Protein AF-A0AAW9CG68-F1 (afdb_monomer)

Radius of gyration: 21.4 Å; Cα contacts (8 Å, |Δi|>4): 200; chains: 1; bounding box: 37×44×64 Å

Sequence (182 aa):
MFCTDLTRLEGARAHAREWFGPDARDYAIHSRYGRPDGAIRAFEADSAPGRKILYCVDMLNEGVHLDGVDAIVMLRATTSPHVYLQQLGRVLDATGNRTPLVFDISDNYSGLGWLLAHGTPADAAGGADMDAGNPLAGMRIVDETADIRILASRLEDMLGMSMDGKIEYVIRRLGERRGDKL

Mean predicted aligned error: 11.95 Å

pLDDT: mean 76.28, std 13.93, range [37.16, 94.5]

Organism: Bifidobacterium longum (NCBI:txid216816)

Nearest PDB structures (foldseek):
  5jxt-assembly1_I  TM=4.721E-0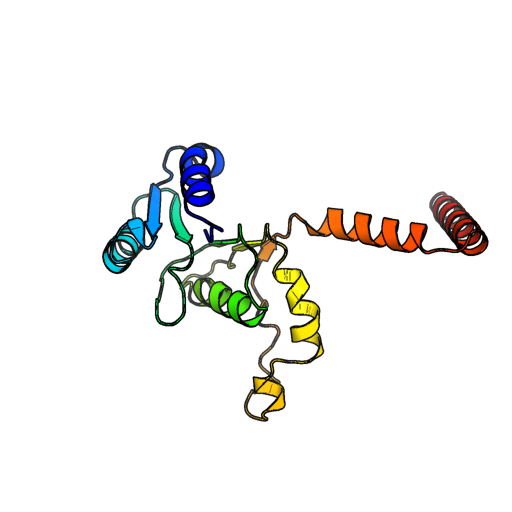1  e=2.001E-03  Thermothelomyces thermophilus ATCC 42464
  6iro-assembly1_L  TM=6.982E-01  e=2.542E-02  Saccharomyces cerevisiae S288C
  5jxt-assembly1_H  TM=4.858E-01  e=1.241E-02  Thermothelomyces thermophilus ATCC 42464
  5jxt-assembly1_N  TM=4.373E-01  e=7.369E-03  Thermothelomyces thermophilus ATCC 42464
  5jxt-assembly1_C  TM=4.412E-01  e=7.865E-03  Thermothelomyces thermophilus ATCC 42464

Foldseek 3Di:
DEAADPVRQVVCVVCQCVVFNVPEAEFEDDVVVPDCVVSLVVQQPDPDPGHYDYYYYPRPDPPDAHEQDQEEEDPEADPALVRVLVVVVNNVNHPDPHQYEYEYAHPNVVRCPCCVVPPDVVVVVPPDDPPPPDSCVRHDYDYPCVVVVVVVVVVVVCVPDDPVRVVVVVVVVVVVVVVVPD

InterPro domains:
  IPR001650 Helicase, C-terminal domain-like [PF00271] (41-91)
  IPR027417 P-loop containing nucleoside triphosphate hydrolase [G3DSA:3.40.50.300] (2-112)
  IPR027417 P-loop containing nucleoside triphosphate hydrolase [SSF52540] (16-112)

Secondary structure (DSSP, 8-state):
-B-SSHHHHHHHHHTHHHHH-TT-EEEEE-GGG--HHHHHHHHHH---SS-EEEEESS-S-TT-------EEEE-S--SSHHHHHHHHHHHHT--SS---EEEETT-TGGGHHHHHHH--HHHHTT-S-TT---TTTT-EEE-TTHHHHHHHHHHHHHHHS-HHHHHHHHHHHHHHHHHTT-

Solvent-accessible surface area (backbone atoms only — not comparable to full-atom values): 10791 Å² total; per-residue (Å²): 62,41,29,73,39,70,69,54,40,53,53,53,57,75,42,35,38,79,78,62,34,87,61,40,41,87,35,67,33,34,84,91,72,51,74,49,67,62,45,51,52,53,55,61,71,58,76,69,84,66,48,76,44,57,37,31,33,94,66,79,52,92,91,64,85,64,72,79,33,65,64,46,38,31,66,39,68,60,97,41,55,64,57,47,52,59,60,51,49,44,34,69,66,27,86,58,103,63,68,29,36,36,39,33,72,39,59,51,72,68,59,35,57,62,40,75,73,69,47,50,78,58,50,77,69,75,75,58,68,90,77,70,59,68,92,60,71,72,51,48,78,44,58,81,52,54,67,59,48,57,51,48,53,52,50,52,52,59,67,73,42,51,73,66,53,50,51,52,52,52,53,52,55,57,49,58,67,61,64,81,75,121

Structure (mmCIF, N/CA/C/O backbone):
data_AF-A0AAW9CG68-F1
#
_entry.id   AF-A0AAW9CG68-F1
#
loop_
_atom_site.group_PDB
_atom_site.id
_atom_site.type_symbol
_atom_site.label_atom_id
_atom_site.label_alt_id
_atom_site.label_comp_id
_atom_site.label_asym_id
_atom_site.label_entity_id
_atom_site.label_seq_id
_atom_site.pdbx_PDB_ins_code
_atom_site.Cartn_x
_atom_site.Cartn_y
_atom_site.Cartn_z
_atom_site.occupancy
_atom_site.B_iso_or_equiv
_atom_site.auth_seq_id
_atom_site.auth_comp_id
_atom_site.auth_asym_id
_atom_site.auth_atom_id
_atom_site.pdbx_PDB_model_num
ATOM 1 N N . MET A 1 1 ? 0.094 -1.131 4.349 1.00 90.12 1 MET A N 1
ATOM 2 C CA . MET A 1 1 ? 1.045 -0.293 3.594 1.00 90.12 1 MET A CA 1
ATOM 3 C C . MET A 1 1 ? 2.458 -0.766 3.870 1.00 90.12 1 MET A C 1
ATOM 5 O O . MET A 1 1 ? 2.887 -0.728 5.019 1.00 90.12 1 MET A O 1
ATOM 9 N N . PHE A 1 2 ? 3.160 -1.213 2.831 1.00 89.75 2 PHE A N 1
ATOM 10 C CA . PHE A 1 2 ? 4.565 -1.616 2.902 1.00 89.75 2 PHE A CA 1
ATOM 11 C C . PHE A 1 2 ? 5.459 -0.404 2.635 1.00 89.75 2 PHE A C 1
ATOM 13 O O . PHE A 1 2 ? 5.522 0.079 1.506 1.00 89.75 2 PHE A O 1
ATOM 20 N N . CYS A 1 3 ? 6.128 0.096 3.671 1.00 89.31 3 CYS A N 1
ATOM 21 C CA . CYS A 1 3 ? 7.008 1.263 3.628 1.00 89.31 3 CYS A CA 1
ATOM 22 C C . CYS A 1 3 ? 8.482 0.833 3.527 1.00 89.31 3 CYS A C 1
ATOM 24 O O . CYS A 1 3 ? 8.862 -0.222 4.037 1.00 89.31 3 CYS A O 1
ATOM 26 N N . THR A 1 4 ? 9.328 1.651 2.889 1.00 87.19 4 THR A N 1
ATOM 27 C CA . THR A 1 4 ? 10.777 1.380 2.768 1.00 87.19 4 THR A CA 1
ATOM 28 C C . THR A 1 4 ? 11.494 1.444 4.109 1.00 87.19 4 THR A C 1
ATOM 30 O O . THR A 1 4 ? 12.365 0.628 4.380 1.00 87.19 4 THR A O 1
ATOM 33 N N . ASP A 1 5 ? 11.133 2.423 4.931 1.00 88.62 5 ASP A N 1
ATOM 34 C CA . ASP A 1 5 ? 11.813 2.771 6.169 1.00 88.62 5 ASP A CA 1
ATOM 35 C C . ASP A 1 5 ? 10.863 3.524 7.112 1.00 88.62 5 ASP A C 1
ATOM 37 O O . ASP A 1 5 ? 9.730 3.875 6.761 1.00 88.62 5 ASP A O 1
ATOM 41 N N . LEU A 1 6 ? 11.341 3.770 8.332 1.00 90.25 6 LEU A N 1
ATOM 42 C CA . LEU A 1 6 ? 10.587 4.462 9.370 1.00 90.25 6 LEU A CA 1
ATOM 43 C C . LEU A 1 6 ? 10.191 5.890 8.973 1.00 90.25 6 LEU A C 1
ATOM 45 O O . LEU A 1 6 ? 9.097 6.333 9.308 1.00 90.25 6 LEU A O 1
ATOM 49 N N . THR A 1 7 ? 11.053 6.614 8.259 1.00 90.44 7 THR A N 1
ATOM 50 C CA . THR A 1 7 ? 10.769 7.988 7.831 1.00 90.44 7 THR A CA 1
ATOM 51 C C . THR A 1 7 ? 9.599 8.012 6.853 1.00 90.44 7 THR A C 1
ATOM 53 O O . THR A 1 7 ? 8.689 8.826 7.005 1.00 90.44 7 THR A O 1
ATOM 56 N N . ARG A 1 8 ? 9.568 7.092 5.883 1.00 88.75 8 ARG A N 1
ATOM 57 C CA . ARG A 1 8 ? 8.439 6.951 4.952 1.00 88.75 8 ARG A CA 1
ATOM 58 C C . ARG A 1 8 ? 7.167 6.488 5.643 1.00 88.75 8 ARG A C 1
ATOM 60 O O . ARG A 1 8 ? 6.094 6.963 5.282 1.00 88.75 8 ARG A O 1
ATOM 67 N N . LEU A 1 9 ? 7.279 5.601 6.630 1.00 92.19 9 LEU A N 1
ATOM 68 C CA . LEU A 1 9 ? 6.141 5.182 7.442 1.00 92.19 9 LEU A CA 1
ATOM 69 C C . LEU A 1 9 ? 5.509 6.379 8.159 1.00 92.19 9 LEU A C 1
ATOM 71 O O . LEU A 1 9 ? 4.312 6.605 8.014 1.00 92.19 9 LEU A O 1
ATOM 75 N N . GLU A 1 10 ? 6.301 7.169 8.885 1.00 92.12 10 GLU A N 1
ATOM 76 C CA . GLU A 1 10 ? 5.778 8.324 9.627 1.00 92.12 10 GLU A CA 1
ATOM 77 C C . GLU A 1 10 ? 5.241 9.411 8.690 1.00 92.12 10 GLU A C 1
ATOM 79 O O . GLU A 1 10 ? 4.198 10.001 8.964 1.00 92.12 10 GLU A O 1
ATOM 84 N N . GLY A 1 11 ? 5.885 9.620 7.537 1.00 89.31 11 GLY A N 1
ATOM 85 C CA . GLY A 1 11 ? 5.359 10.501 6.494 1.00 89.31 11 GLY A CA 1
ATOM 86 C C . GLY A 1 11 ? 3.982 10.053 5.998 1.00 89.31 11 GLY A C 1
ATOM 87 O O . GLY A 1 11 ? 3.041 10.841 5.971 1.00 89.31 11 GLY A O 1
ATOM 88 N N . ALA A 1 12 ? 3.818 8.770 5.673 1.00 87.88 12 ALA A N 1
ATOM 89 C CA . ALA A 1 12 ? 2.536 8.234 5.219 1.00 87.88 12 ALA A CA 1
ATOM 90 C C . ALA A 1 12 ? 1.448 8.267 6.315 1.00 87.88 12 ALA A C 1
ATOM 92 O O . ALA A 1 12 ? 0.263 8.375 6.000 1.00 87.88 12 ALA A O 1
ATOM 93 N N . ARG A 1 13 ? 1.822 8.198 7.600 1.00 93.12 13 ARG A N 1
ATOM 94 C CA . ARG A 1 13 ? 0.892 8.390 8.731 1.00 93.12 13 ARG A CA 1
ATOM 95 C C . ARG A 1 13 ? 0.448 9.840 8.873 1.00 93.12 13 ARG A C 1
ATOM 97 O O . ARG A 1 13 ? -0.727 10.098 9.116 1.00 93.12 13 ARG A O 1
ATOM 104 N N . ALA A 1 14 ? 1.360 10.790 8.680 1.00 90.81 14 ALA A N 1
ATOM 105 C CA . ALA A 1 14 ? 1.034 12.213 8.746 1.00 90.81 14 ALA A CA 1
ATOM 106 C C . ALA A 1 14 ? -0.040 12.614 7.715 1.00 90.81 14 ALA A C 1
ATOM 108 O O . ALA A 1 14 ? -0.894 13.444 8.020 1.00 90.81 14 ALA A O 1
ATOM 109 N N . HIS A 1 15 ? -0.049 11.971 6.543 1.00 88.38 15 HIS A N 1
ATOM 110 C CA . HIS A 1 15 ? -1.026 12.217 5.476 1.00 88.38 15 HIS A CA 1
ATOM 111 C C . HIS A 1 15 ? -2.238 11.271 5.482 1.00 88.38 15 HIS A C 1
ATOM 113 O O . HIS A 1 15 ? -3.126 11.404 4.642 1.00 88.38 15 HIS A O 1
ATOM 119 N N . ALA A 1 16 ? -2.336 10.335 6.432 1.00 89.00 16 ALA A N 1
ATOM 120 C CA . ALA A 1 16 ? -3.382 9.309 6.433 1.00 89.00 16 ALA A CA 1
ATOM 121 C C . ALA A 1 16 ? -4.796 9.898 6.351 1.00 89.00 16 ALA A C 1
ATOM 123 O O . ALA A 1 16 ? -5.628 9.454 5.564 1.00 89.00 16 ALA A O 1
ATOM 124 N N . ARG A 1 17 ? -5.058 10.949 7.134 1.00 89.62 17 ARG A N 1
ATOM 125 C CA . ARG A 1 17 ? -6.374 11.600 7.182 1.00 89.62 17 ARG A CA 1
ATOM 126 C C . ARG A 1 17 ? -6.700 12.399 5.928 1.00 89.62 17 ARG A C 1
ATOM 128 O O . ARG A 1 17 ? -7.865 12.522 5.567 1.00 89.62 17 ARG A O 1
ATOM 135 N N . GLU A 1 18 ? -5.676 12.936 5.278 1.00 88.12 18 GLU A N 1
ATOM 136 C CA . GLU A 1 18 ? -5.810 13.640 4.005 1.00 88.12 18 GLU A CA 1
ATOM 137 C C . GLU A 1 18 ? -6.180 12.656 2.890 1.00 88.12 18 GLU A C 1
ATOM 139 O O . GLU A 1 18 ? -7.101 12.911 2.120 1.00 88.12 18 GLU A O 1
ATOM 144 N N . TRP A 1 19 ? -5.508 11.504 2.839 1.00 84.50 19 TRP A N 1
ATOM 145 C CA . TRP A 1 19 ? -5.700 10.511 1.780 1.00 84.50 19 TRP A CA 1
ATOM 146 C C . TRP A 1 19 ? -6.931 9.627 1.985 1.00 84.50 19 TRP A C 1
ATOM 148 O O . TRP A 1 19 ? -7.602 9.263 1.021 1.00 84.50 19 TRP A O 1
ATOM 158 N N . PHE A 1 20 ? -7.232 9.266 3.234 1.00 85.25 20 PHE A N 1
ATOM 159 C CA . PHE A 1 20 ? -8.234 8.249 3.566 1.00 85.25 20 PHE A CA 1
ATOM 160 C C . PHE A 1 20 ? -9.436 8.796 4.345 1.00 85.25 20 PHE A C 1
ATOM 162 O O . PHE A 1 20 ? -10.397 8.061 4.565 1.00 85.25 20 PHE A O 1
ATOM 169 N N . GLY A 1 21 ? -9.425 10.079 4.705 1.00 88.88 21 GLY A N 1
ATOM 170 C CA . GLY A 1 21 ? -10.505 10.745 5.428 1.00 88.88 21 GLY A CA 1
ATOM 171 C C . GLY A 1 21 ? -10.210 10.957 6.918 1.00 88.88 21 GLY A C 1
ATOM 172 O O . GLY A 1 21 ? -9.337 10.309 7.498 1.00 88.88 21 GLY A O 1
ATOM 173 N N . PRO A 1 22 ? -10.935 11.879 7.574 1.00 91.00 22 PRO A N 1
ATOM 174 C CA . PRO A 1 22 ? -10.645 12.308 8.946 1.00 91.00 22 PRO A CA 1
ATOM 175 C C . PRO A 1 22 ? -10.802 11.198 9.999 1.00 91.00 22 PRO A C 1
ATOM 177 O O . PRO A 1 22 ? -10.233 11.297 11.085 1.00 91.00 22 PRO A O 1
ATOM 180 N N . ASP A 1 23 ? -11.555 10.150 9.676 1.00 92.50 23 ASP A N 1
ATOM 181 C CA . ASP A 1 23 ? -11.829 8.963 10.486 1.00 92.50 23 ASP A CA 1
ATOM 182 C C . ASP A 1 23 ? -10.796 7.835 10.298 1.00 92.50 23 ASP A C 1
ATOM 184 O O . ASP A 1 23 ? -10.963 6.749 10.864 1.00 92.50 23 ASP A O 1
ATOM 188 N N . ALA A 1 24 ? -9.733 8.082 9.522 1.00 92.62 24 ALA A N 1
ATOM 189 C CA . ALA A 1 24 ? -8.638 7.142 9.324 1.00 92.62 24 ALA A CA 1
ATOM 190 C C . ALA A 1 24 ? -7.916 6.818 10.643 1.00 92.62 24 ALA A C 1
ATOM 192 O O . ALA A 1 24 ? -7.630 7.702 11.460 1.00 92.62 24 ALA A O 1
ATOM 193 N N . ARG A 1 25 ? -7.6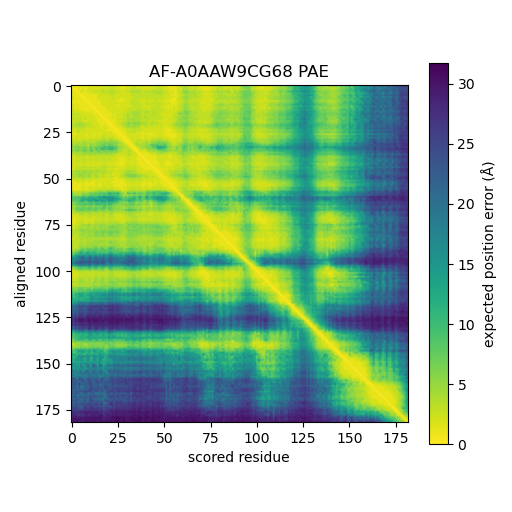12 5.533 10.842 1.00 94.50 25 ARG A N 1
ATOM 194 C CA . ARG A 1 25 ? -6.972 5.001 12.052 1.00 94.50 25 ARG A CA 1
ATOM 195 C C . ARG A 1 25 ? -5.680 4.283 11.706 1.00 94.50 25 ARG A C 1
ATOM 197 O O . ARG A 1 25 ? -5.661 3.384 10.867 1.00 94.50 25 ARG A O 1
ATOM 204 N N . ASP A 1 26 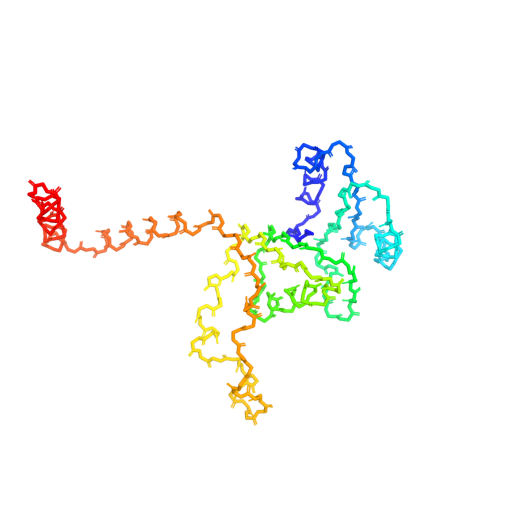? -4.617 4.675 12.396 1.00 93.62 26 ASP A N 1
ATOM 205 C CA . ASP A 1 26 ? -3.252 4.275 12.077 1.00 93.62 26 ASP A CA 1
ATOM 206 C C . ASP A 1 26 ? -2.733 3.206 13.042 1.00 93.62 26 ASP A C 1
ATOM 208 O O . ASP A 1 26 ? -2.663 3.424 14.252 1.00 93.62 26 ASP A O 1
ATOM 212 N N . TYR A 1 27 ? -2.262 2.096 12.487 1.00 94.44 27 TYR A N 1
ATOM 213 C CA . TYR A 1 27 ? -1.577 1.015 13.191 1.00 94.44 27 TYR A CA 1
ATOM 214 C C . TYR A 1 27 ? -0.198 0.842 12.581 1.00 94.44 27 TYR A C 1
ATOM 216 O O . TYR A 1 27 ? -0.071 0.852 11.365 1.00 94.44 27 TYR A O 1
ATOM 224 N N . ALA A 1 28 ? 0.852 0.664 13.374 1.00 93.44 28 ALA A N 1
ATOM 225 C CA . ALA A 1 28 ? 2.196 0.557 12.821 1.00 93.44 28 ALA A CA 1
ATOM 226 C C . ALA A 1 28 ? 2.994 -0.568 13.469 1.00 93.44 28 ALA A C 1
ATOM 228 O O . ALA A 1 28 ? 2.987 -0.729 14.688 1.00 93.44 28 ALA A O 1
ATOM 229 N N . ILE A 1 29 ? 3.726 -1.306 12.639 1.00 91.31 29 ILE A N 1
ATOM 230 C CA . ILE A 1 29 ? 4.678 -2.328 13.059 1.00 91.31 29 ILE A CA 1
ATOM 231 C C . ILE A 1 29 ? 6.056 -2.019 12.483 1.00 91.31 29 ILE A C 1
ATOM 233 O O . ILE A 1 29 ? 6.260 -1.861 11.280 1.00 91.31 29 ILE A O 1
ATOM 237 N N . HIS A 1 30 ? 7.018 -1.911 13.385 1.00 90.19 30 HIS A N 1
ATOM 238 C CA . HIS A 1 30 ? 8.413 -1.629 13.095 1.00 90.19 30 HIS A CA 1
ATOM 239 C C . HIS A 1 30 ? 9.236 -2.212 14.242 1.00 90.19 30 HIS A C 1
ATOM 241 O O . HIS A 1 30 ? 8.774 -2.211 15.383 1.00 90.19 30 HIS A O 1
ATOM 247 N N . SER A 1 31 ? 10.472 -2.640 13.986 1.00 85.19 31 SER A N 1
ATOM 248 C CA . SER A 1 31 ? 11.370 -3.190 15.019 1.00 85.19 31 SER A CA 1
ATOM 249 C C . SER A 1 31 ? 11.550 -2.265 16.236 1.00 85.19 31 SER A C 1
ATOM 251 O O . SER A 1 31 ? 11.716 -2.719 17.364 1.00 85.19 31 SER A O 1
ATOM 253 N N . ARG A 1 32 ? 11.456 -0.950 16.013 1.00 85.69 32 ARG A N 1
ATOM 254 C CA . ARG A 1 32 ? 11.518 0.101 17.050 1.00 85.69 32 ARG A CA 1
ATOM 255 C C . ARG A 1 32 ? 10.232 0.291 17.863 1.00 85.69 32 ARG A C 1
ATOM 257 O O . ARG A 1 32 ? 10.285 0.960 18.887 1.00 85.69 32 ARG A O 1
ATOM 264 N N . TYR A 1 33 ? 9.103 -0.266 17.433 1.00 81.81 33 TYR A N 1
ATOM 265 C CA . TYR A 1 33 ? 7.825 -0.176 18.152 1.00 81.81 33 TYR A CA 1
ATOM 266 C C . TYR A 1 33 ? 7.555 -1.392 19.050 1.00 81.81 33 TYR A C 1
ATOM 268 O O . TYR A 1 33 ? 6.493 -1.487 19.658 1.00 81.81 33 TYR A O 1
ATOM 276 N N . GLY A 1 34 ? 8.516 -2.314 19.168 1.00 80.81 34 GLY A N 1
ATOM 277 C CA . GLY A 1 34 ? 8.368 -3.536 19.952 1.00 80.81 34 GLY A CA 1
ATOM 278 C C . GLY A 1 34 ? 7.778 -4.692 19.142 1.00 80.81 34 GLY A C 1
ATOM 279 O O . GLY A 1 34 ? 7.920 -4.753 17.921 1.00 80.81 34 GLY A O 1
ATOM 280 N N . ARG A 1 35 ? 7.167 -5.659 19.838 1.00 81.06 35 ARG A N 1
ATOM 281 C CA . ARG A 1 35 ? 6.627 -6.869 19.201 1.00 81.06 35 ARG A CA 1
ATOM 282 C C . ARG A 1 35 ? 5.396 -6.542 18.341 1.00 81.06 35 ARG A C 1
ATOM 284 O O . ARG A 1 35 ? 4.506 -5.843 18.826 1.00 81.06 35 ARG A O 1
ATOM 291 N N . PRO A 1 36 ? 5.302 -7.085 17.114 1.00 83.81 36 PRO A N 1
ATOM 292 C CA . PRO A 1 36 ? 4.225 -6.754 16.181 1.00 83.81 36 PRO A CA 1
ATOM 293 C C . PRO A 1 36 ? 2.852 -7.286 16.625 1.00 83.81 36 PRO A C 1
ATOM 295 O O . PRO A 1 36 ? 1.839 -6.669 16.306 1.00 83.81 36 PRO A O 1
ATOM 298 N N . ASP A 1 37 ? 2.814 -8.371 17.406 1.00 86.44 37 ASP A N 1
ATOM 299 C CA . ASP A 1 37 ? 1.588 -9.099 17.771 1.00 86.44 37 ASP A CA 1
ATOM 300 C C . ASP A 1 37 ? 0.503 -8.208 18.388 1.00 86.44 37 ASP A C 1
ATOM 302 O O . ASP A 1 37 ? -0.680 -8.371 18.099 1.00 86.44 37 ASP A O 1
ATOM 306 N N . GLY A 1 38 ? 0.891 -7.250 19.237 1.00 88.19 38 GLY A N 1
ATOM 307 C CA . GLY A 1 38 ? -0.062 -6.350 19.888 1.00 88.19 38 GLY A CA 1
ATOM 308 C C . GLY A 1 38 ? -0.734 -5.395 18.902 1.00 88.19 38 GLY A C 1
ATOM 309 O O . GLY A 1 38 ? -1.948 -5.211 18.949 1.00 88.19 38 GLY A O 1
ATOM 310 N N . ALA A 1 39 ? 0.044 -4.820 17.982 1.00 89.56 39 ALA A N 1
ATOM 311 C CA . ALA A 1 39 ? -0.466 -3.901 16.969 1.00 89.56 39 ALA A CA 1
ATOM 312 C C . ALA A 1 39 ? -1.307 -4.626 15.909 1.00 89.56 39 ALA A C 1
ATOM 314 O O . ALA A 1 39 ? -2.329 -4.091 15.489 1.00 89.56 39 ALA A O 1
ATOM 315 N N . ILE A 1 40 ? -0.914 -5.846 15.527 1.00 89.38 40 ILE A N 1
ATOM 316 C CA . ILE A 1 40 ? -1.684 -6.698 14.611 1.00 89.38 40 ILE A CA 1
ATOM 317 C C . ILE A 1 40 ? -3.036 -7.050 15.233 1.00 89.38 40 ILE A C 1
ATOM 319 O O . ILE A 1 40 ? -4.065 -6.756 14.635 1.00 89.38 40 ILE A O 1
ATOM 323 N N . ARG A 1 41 ? -3.060 -7.547 16.477 1.00 89.75 41 ARG A N 1
ATOM 324 C CA . ARG A 1 41 ? -4.321 -7.854 17.176 1.00 89.75 41 ARG A CA 1
ATOM 325 C C . ARG A 1 41 ? -5.220 -6.631 17.319 1.00 89.75 41 ARG A C 1
ATOM 327 O O . ARG A 1 41 ? -6.432 -6.743 17.174 1.00 89.75 41 ARG A O 1
ATOM 334 N N . ALA A 1 42 ? -4.640 -5.467 17.612 1.00 91.50 42 ALA A N 1
ATOM 335 C CA . ALA A 1 42 ? -5.398 -4.225 17.712 1.00 91.50 42 ALA A CA 1
ATOM 336 C C . ALA A 1 42 ? -5.984 -3.796 16.356 1.00 91.50 42 ALA A C 1
ATOM 338 O O . ALA A 1 42 ? -7.105 -3.298 16.316 1.00 91.50 42 ALA A O 1
ATOM 339 N N . PHE A 1 43 ? -5.248 -4.005 15.261 1.00 91.88 43 PHE A N 1
ATOM 340 C CA . PHE A 1 43 ? -5.726 -3.762 13.902 1.00 91.88 43 PHE A CA 1
ATOM 341 C C . PHE A 1 43 ? -6.849 -4.733 13.518 1.00 91.88 43 PHE A C 1
ATOM 343 O O . PHE A 1 43 ? -7.878 -4.309 12.999 1.00 91.88 43 PHE A O 1
ATOM 350 N N . GLU A 1 44 ? -6.692 -6.026 13.792 1.00 89.00 44 GLU A N 1
ATOM 351 C CA . GLU A 1 44 ? -7.687 -7.057 13.476 1.00 89.00 44 GLU A CA 1
ATOM 352 C C . GLU A 1 44 ? -8.985 -6.853 14.266 1.00 89.00 44 GLU A C 1
ATOM 354 O O . GLU A 1 44 ? -10.069 -6.876 13.683 1.00 89.00 44 GLU A O 1
ATOM 359 N N . ALA A 1 45 ? -8.881 -6.558 15.566 1.00 90.88 45 ALA A N 1
ATOM 360 C CA . ALA A 1 45 ? -10.029 -6.334 16.446 1.00 90.88 45 ALA A CA 1
ATOM 361 C C . ALA A 1 45 ? -10.765 -5.004 16.193 1.00 90.88 45 ALA A C 1
ATOM 363 O O . ALA A 1 45 ? -11.899 -4.831 16.649 1.00 90.88 45 ALA A O 1
ATOM 364 N N . ASP A 1 46 ? -10.145 -4.056 15.485 1.00 91.75 46 ASP A N 1
ATOM 365 C CA . ASP A 1 46 ? -10.775 -2.783 15.153 1.00 91.75 46 ASP A CA 1
ATOM 366 C C . ASP A 1 46 ? -11.870 -2.963 14.095 1.00 91.75 46 ASP A C 1
ATOM 368 O O . ASP A 1 46 ? -11.614 -3.218 12.914 1.00 91.75 46 ASP A O 1
ATOM 372 N N . SER A 1 47 ? -13.108 -2.803 14.553 1.00 90.44 47 SER A N 1
ATOM 373 C CA . SER A 1 47 ? -14.340 -2.865 13.766 1.00 90.44 47 SER A CA 1
ATOM 374 C C . SER A 1 47 ? -15.062 -1.515 13.703 1.00 90.44 47 SER A C 1
ATOM 376 O O . SER A 1 47 ? -16.209 -1.445 13.256 1.00 90.44 47 SER A O 1
ATOM 378 N N . ALA A 1 48 ? -14.416 -0.430 14.148 1.00 91.12 48 ALA A N 1
ATOM 379 C CA . ALA A 1 48 ? -15.001 0.901 14.098 1.00 91.12 48 ALA A CA 1
ATOM 380 C C . ALA A 1 48 ? -15.279 1.331 12.641 1.00 91.12 48 ALA A C 1
ATOM 382 O O . ALA A 1 48 ? -14.542 0.954 11.723 1.00 91.12 48 ALA A O 1
ATOM 383 N N . PRO A 1 49 ? -16.318 2.151 12.395 1.00 87.56 49 PRO A N 1
ATOM 384 C CA . PRO A 1 49 ? -16.569 2.695 11.065 1.00 87.56 49 PRO A CA 1
ATOM 385 C C . PRO A 1 49 ? -15.384 3.552 10.600 1.00 87.56 49 PRO A C 1
ATOM 387 O O . PRO A 1 49 ? -14.737 4.215 11.407 1.00 87.56 49 PRO A O 1
ATOM 390 N N . GLY A 1 50 ? -15.090 3.531 9.301 1.00 87.50 50 GLY A N 1
ATOM 391 C CA . GLY A 1 50 ? -13.960 4.246 8.700 1.00 87.50 50 GLY A CA 1
ATOM 392 C C . GLY A 1 50 ? -12.806 3.332 8.298 1.00 87.50 50 GLY A C 1
ATOM 393 O O . GLY A 1 50 ? -12.906 2.109 8.394 1.00 87.50 50 GLY A O 1
ATOM 394 N N . ARG A 1 51 ? -11.710 3.921 7.812 1.00 89.12 51 ARG A N 1
ATOM 395 C CA . ARG A 1 51 ? -10.565 3.170 7.269 1.00 89.12 51 ARG A CA 1
ATOM 396 C C . ARG A 1 51 ? -9.504 2.938 8.337 1.00 89.12 51 ARG A C 1
ATOM 398 O O . ARG A 1 51 ? -8.960 3.890 8.888 1.00 89.12 51 ARG A O 1
ATOM 405 N N . LYS A 1 52 ? -9.169 1.675 8.583 1.00 92.44 52 LYS A N 1
ATOM 406 C CA . LYS A 1 52 ? -7.994 1.290 9.369 1.00 92.44 52 LYS A CA 1
ATOM 407 C C . LYS A 1 52 ? -6.827 0.979 8.445 1.00 92.44 52 LYS A C 1
ATOM 409 O O . LYS A 1 52 ? -7.002 0.373 7.391 1.00 92.44 52 LYS A O 1
ATOM 414 N N . ILE A 1 53 ? -5.635 1.404 8.837 1.00 93.25 53 ILE A N 1
ATOM 415 C CA . ILE A 1 53 ? -4.438 1.322 8.009 1.00 93.25 53 ILE A CA 1
ATOM 416 C C . ILE A 1 53 ? -3.315 0.729 8.850 1.00 93.25 53 ILE A C 1
ATOM 418 O O . ILE A 1 53 ? -2.909 1.316 9.850 1.00 93.25 53 ILE A O 1
ATOM 422 N N . LEU A 1 54 ? -2.792 -0.422 8.427 1.00 93.50 54 LEU A N 1
ATOM 423 C CA . LEU A 1 54 ? -1.590 -1.012 9.010 1.00 93.50 54 LEU A CA 1
ATOM 424 C C . LEU A 1 54 ? -0.364 -0.631 8.178 1.00 93.50 54 LEU A C 1
ATOM 426 O O . LEU A 1 54 ? -0.277 -0.964 6.995 1.00 93.50 54 LEU A O 1
ATOM 430 N N . TYR A 1 55 ? 0.595 0.042 8.797 1.00 92.69 55 TYR A N 1
ATOM 431 C CA . TYR A 1 55 ? 1.882 0.409 8.224 1.00 92.69 55 TYR A CA 1
ATOM 432 C C . TYR A 1 55 ? 2.955 -0.570 8.688 1.00 92.69 55 TYR A C 1
ATOM 434 O O . TYR A 1 55 ? 3.024 -0.901 9.872 1.00 92.69 55 TYR A O 1
ATOM 442 N N . CYS A 1 56 ? 3.829 -1.000 7.784 1.00 91.38 56 CYS A N 1
ATOM 443 C CA . CYS A 1 56 ? 4.915 -1.904 8.131 1.00 91.38 56 CYS A CA 1
ATOM 444 C C . CYS A 1 56 ? 6.212 -1.573 7.397 1.00 91.38 56 CYS A C 1
ATOM 446 O O . CYS A 1 56 ? 6.196 -1.161 6.237 1.00 91.38 56 CYS A O 1
ATOM 448 N N . VAL A 1 57 ? 7.335 -1.846 8.056 1.00 88.56 57 VAL A N 1
ATOM 449 C CA . VAL A 1 57 ? 8.673 -1.881 7.450 1.00 88.56 57 VAL A CA 1
ATOM 450 C C . VAL A 1 57 ? 9.295 -3.212 7.836 1.00 88.56 57 VAL A C 1
ATOM 452 O O . VAL A 1 57 ? 9.528 -3.428 9.018 1.00 88.56 57 VAL A O 1
ATOM 455 N N . ASP A 1 58 ? 9.515 -4.111 6.879 1.00 78.81 58 ASP A N 1
ATOM 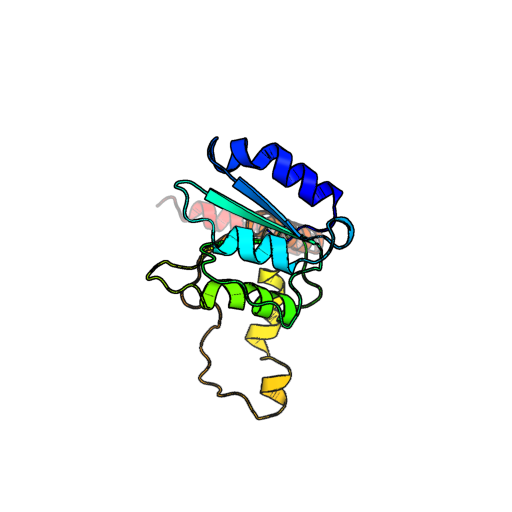456 C CA . ASP A 1 58 ? 10.216 -5.398 7.063 1.00 78.81 58 ASP A CA 1
ATOM 457 C C . ASP A 1 58 ? 9.687 -6.323 8.190 1.00 78.81 58 ASP A C 1
ATOM 459 O O . ASP A 1 58 ? 10.367 -7.267 8.584 1.00 78.81 58 ASP A O 1
ATOM 463 N N . MET A 1 59 ? 8.475 -6.083 8.714 1.00 78.94 59 MET A N 1
ATOM 464 C CA . MET A 1 59 ? 7.894 -6.827 9.850 1.00 78.94 59 MET A CA 1
ATOM 465 C C . MET A 1 59 ? 6.762 -7.798 9.460 1.00 78.94 59 MET A C 1
ATOM 467 O O . MET A 1 59 ? 6.288 -8.536 10.317 1.00 78.94 59 MET A O 1
ATOM 471 N N . LEU A 1 60 ? 6.321 -7.815 8.195 1.00 74.19 60 LEU A N 1
ATOM 472 C CA . LEU A 1 60 ? 5.286 -8.734 7.675 1.00 74.19 60 LEU A CA 1
ATOM 473 C C . LEU A 1 60 ? 5.884 -9.843 6.793 1.00 74.19 60 LEU A C 1
ATOM 475 O O . LEU A 1 60 ? 5.336 -10.180 5.741 1.00 74.19 60 LEU A O 1
ATOM 479 N N . ASN A 1 61 ? 7.018 -10.400 7.212 1.00 65.75 61 ASN A N 1
ATOM 480 C CA . ASN A 1 61 ? 7.660 -11.518 6.516 1.00 65.75 61 ASN A CA 1
ATOM 481 C C . ASN A 1 61 ? 6.945 -12.852 6.853 1.00 65.75 61 ASN A C 1
ATOM 483 O O . ASN A 1 61 ? 5.881 -12.850 7.482 1.00 65.75 61 ASN A O 1
ATOM 487 N N . GLU A 1 62 ? 7.483 -13.981 6.386 1.00 61.28 62 GLU A N 1
ATOM 488 C CA . GLU A 1 62 ? 6.889 -15.323 6.527 1.00 61.28 62 GLU A CA 1
ATOM 489 C C . GLU A 1 62 ? 6.431 -15.641 7.966 1.00 61.28 62 GLU A C 1
ATOM 491 O O . GLU A 1 62 ? 7.122 -15.346 8.941 1.00 61.28 62 GLU A O 1
ATOM 496 N N . GLY A 1 63 ? 5.244 -16.245 8.098 1.00 59.25 63 GLY A N 1
ATOM 497 C CA . GLY A 1 63 ? 4.677 -16.693 9.379 1.00 59.25 63 GLY A CA 1
ATOM 498 C C . GLY A 1 63 ? 3.759 -15.696 10.097 1.00 59.25 63 GLY A C 1
ATOM 499 O O . GLY A 1 63 ? 3.068 -16.087 11.035 1.00 59.25 63 GLY A O 1
ATOM 500 N N . VAL A 1 64 ? 3.688 -14.436 9.657 1.00 71.44 64 VAL A N 1
ATOM 501 C CA . VAL A 1 64 ? 2.668 -13.491 10.142 1.00 71.44 64 VAL A CA 1
ATOM 502 C C . VAL A 1 64 ? 1.406 -13.653 9.305 1.00 71.44 64 VAL A C 1
ATOM 504 O O . VAL A 1 64 ? 1.456 -13.399 8.103 1.00 71.44 64 VAL A O 1
ATOM 507 N N . HIS A 1 65 ? 0.287 -14.034 9.914 1.00 72.00 65 HIS A N 1
ATOM 508 C CA . HIS A 1 65 ? -1.034 -14.002 9.279 1.00 72.00 65 HIS A CA 1
ATOM 509 C C . HIS A 1 65 ? -1.711 -12.661 9.587 1.00 72.00 65 HIS A C 1
ATOM 511 O O . HIS A 1 65 ? -1.470 -12.088 10.647 1.00 72.00 65 HIS A O 1
ATOM 517 N N . LEU A 1 66 ? -2.462 -12.126 8.628 1.00 77.88 66 LEU A N 1
ATOM 518 C CA . LEU A 1 66 ? -3.163 -10.853 8.770 1.00 77.88 66 LEU A CA 1
ATOM 519 C C . LEU A 1 66 ? -4.528 -11.005 8.106 1.00 77.88 66 LEU A C 1
ATOM 521 O O . LEU A 1 66 ? -4.590 -11.088 6.881 1.00 77.88 66 LEU A O 1
ATOM 525 N N . ASP A 1 67 ? -5.584 -11.019 8.911 1.00 74.56 67 ASP A N 1
ATOM 526 C CA . ASP A 1 67 ? -6.951 -11.203 8.423 1.00 74.56 67 ASP A CA 1
ATOM 527 C C . ASP A 1 67 ? -7.637 -9.881 8.056 1.00 74.56 67 ASP A C 1
ATOM 529 O O . ASP A 1 67 ? -7.334 -8.808 8.589 1.00 74.56 67 ASP A O 1
ATOM 533 N N . GLY A 1 68 ? -8.625 -9.964 7.158 1.00 74.62 68 GLY A N 1
ATOM 534 C CA . GLY A 1 68 ? -9.543 -8.854 6.879 1.00 74.62 68 GLY A CA 1
ATOM 535 C C . GLY A 1 68 ? -8.896 -7.657 6.177 1.00 74.62 68 GLY A C 1
ATOM 536 O O . GLY A 1 68 ? -9.200 -6.507 6.499 1.00 74.62 68 GLY A O 1
ATOM 537 N N . VAL A 1 69 ? -7.990 -7.916 5.232 1.00 82.81 69 VAL A N 1
ATOM 538 C CA . VAL A 1 69 ? -7.321 -6.886 4.429 1.00 82.81 69 VAL A CA 1
ATOM 539 C C . VAL A 1 69 ? -8.082 -6.667 3.126 1.00 82.81 69 VAL A C 1
ATOM 541 O O . VAL A 1 69 ? -8.112 -7.546 2.278 1.00 82.81 69 VAL A O 1
ATOM 544 N N . ASP A 1 70 ? -8.647 -5.476 2.922 1.00 83.12 70 ASP A N 1
ATOM 545 C CA . ASP A 1 70 ? -9.319 -5.142 1.654 1.00 83.12 70 ASP A CA 1
ATOM 546 C C . ASP A 1 70 ? -8.343 -4.633 0.571 1.00 83.12 70 ASP A C 1
ATOM 548 O O . ASP A 1 70 ? -8.636 -4.695 -0.627 1.00 83.12 70 ASP A O 1
ATOM 552 N N . ALA A 1 71 ? -7.195 -4.075 0.978 1.00 86.06 71 ALA A N 1
ATOM 553 C CA . ALA A 1 71 ? -6.245 -3.452 0.060 1.00 86.06 71 ALA A CA 1
ATOM 554 C C . ALA A 1 71 ? -4.786 -3.492 0.540 1.00 86.06 71 ALA A C 1
ATOM 556 O O . ALA A 1 71 ? -4.491 -3.329 1.727 1.00 86.06 71 ALA A O 1
ATOM 557 N N . ILE A 1 72 ? -3.858 -3.598 -0.415 1.00 88.31 72 ILE A N 1
ATOM 558 C CA . ILE A 1 72 ? -2.418 -3.402 -0.218 1.00 88.31 72 ILE A CA 1
ATOM 559 C C . ILE A 1 72 ? -1.956 -2.133 -0.929 1.00 88.31 72 ILE A C 1
ATOM 561 O O . ILE A 1 72 ? -2.358 -1.842 -2.049 1.00 88.31 72 ILE A O 1
ATOM 565 N N . VAL A 1 73 ? -1.046 -1.409 -0.277 1.00 88.50 73 VAL A N 1
ATOM 566 C CA . VAL A 1 73 ? -0.270 -0.323 -0.886 1.00 88.50 73 VAL A CA 1
ATOM 567 C C . VAL A 1 73 ? 1.206 -0.659 -0.729 1.00 88.50 73 VAL A C 1
ATOM 569 O O . VAL A 1 73 ? 1.671 -0.857 0.403 1.00 88.50 73 VAL A O 1
ATOM 572 N N . MET A 1 74 ? 1.927 -0.720 -1.843 1.00 87.56 74 MET A N 1
ATOM 573 C CA . MET A 1 74 ? 3.358 -0.990 -1.905 1.00 87.56 74 MET A CA 1
ATOM 574 C C . MET A 1 74 ? 4.116 0.300 -2.214 1.00 87.56 74 MET A C 1
ATOM 576 O O . MET A 1 74 ? 4.090 0.806 -3.334 1.00 87.56 74 MET A O 1
ATOM 580 N N . LEU A 1 75 ? 4.788 0.837 -1.195 1.00 84.06 75 LEU A N 1
ATOM 581 C CA . LEU A 1 75 ? 5.639 2.029 -1.290 1.00 84.06 75 LEU A CA 1
ATOM 582 C C . LEU A 1 75 ? 7.129 1.673 -1.352 1.00 84.06 75 LEU A C 1
ATOM 584 O O . LEU A 1 75 ? 7.974 2.566 -1.307 1.00 84.06 75 LEU A O 1
ATOM 588 N N . ARG A 1 76 ? 7.453 0.376 -1.399 1.00 84.19 76 ARG A N 1
ATOM 589 C CA . ARG A 1 76 ? 8.809 -0.128 -1.595 1.00 84.19 76 ARG A CA 1
ATOM 590 C C . ARG A 1 76 ? 8.856 -1.219 -2.651 1.00 84.19 76 ARG A C 1
ATOM 592 O O . ARG A 1 76 ? 7.915 -2.005 -2.787 1.00 84.19 76 ARG A O 1
ATOM 599 N N . ALA A 1 77 ? 10.004 -1.315 -3.312 1.00 82.75 77 ALA A N 1
ATOM 600 C CA . ALA A 1 77 ? 10.332 -2.480 -4.108 1.00 82.75 77 ALA A CA 1
ATOM 601 C C . ALA A 1 77 ? 10.509 -3.710 -3.196 1.00 82.75 77 ALA A C 1
ATOM 603 O O . ALA A 1 77 ? 11.041 -3.639 -2.077 1.00 82.75 77 ALA A O 1
ATOM 604 N N . THR A 1 78 ? 10.039 -4.842 -3.689 1.00 82.88 78 THR A N 1
ATOM 605 C CA . THR A 1 78 ? 10.245 -6.174 -3.141 1.00 82.88 78 THR A CA 1
ATOM 606 C C . THR A 1 78 ? 11.600 -6.688 -3.602 1.00 82.88 78 THR A C 1
ATOM 608 O O . THR A 1 78 ? 12.113 -6.309 -4.653 1.00 82.88 78 THR A O 1
ATOM 611 N N . THR A 1 79 ? 12.222 -7.539 -2.793 1.00 84.31 79 THR A N 1
ATOM 612 C CA . THR A 1 79 ? 13.531 -8.113 -3.129 1.00 84.31 79 THR A CA 1
ATOM 613 C C . THR A 1 79 ? 13.437 -9.181 -4.217 1.00 84.31 79 THR A C 1
ATOM 615 O O . THR A 1 79 ? 14.452 -9.520 -4.819 1.00 84.31 79 THR A O 1
ATOM 618 N N . SER A 1 80 ? 12.239 -9.722 -4.468 1.00 81.38 80 SER A N 1
ATOM 619 C CA . SER A 1 80 ? 11.979 -10.677 -5.541 1.00 81.38 80 SER A CA 1
ATOM 620 C C . SER A 1 80 ? 10.486 -10.745 -5.904 1.00 81.38 80 SER A C 1
ATOM 622 O O . SER A 1 80 ? 9.632 -10.456 -5.057 1.00 81.38 80 SER A O 1
ATOM 624 N N . PRO A 1 81 ? 10.150 -11.236 -7.114 1.00 80.12 81 PRO A N 1
ATOM 625 C CA . PRO A 1 81 ? 8.769 -11.528 -7.507 1.00 80.12 81 PRO A CA 1
ATOM 626 C C . PRO A 1 81 ? 8.044 -12.493 -6.557 1.00 80.12 81 PRO A C 1
ATOM 628 O O . PRO A 1 81 ? 6.836 -12.392 -6.365 1.00 80.12 81 PRO A O 1
ATOM 631 N N . HIS A 1 82 ? 8.773 -13.413 -5.917 1.00 81.06 82 HIS A N 1
ATOM 632 C CA . HIS A 1 82 ? 8.190 -14.334 -4.942 1.00 81.06 82 HIS A CA 1
ATOM 633 C C . HIS A 1 82 ? 7.698 -13.596 -3.689 1.00 81.06 82 HIS A C 1
ATOM 635 O O . HIS A 1 82 ? 6.582 -13.831 -3.237 1.00 81.06 82 HIS A O 1
ATOM 641 N N . VAL A 1 83 ? 8.487 -12.647 -3.169 1.00 83.00 83 VAL A N 1
ATOM 642 C CA . VAL A 1 83 ? 8.087 -11.809 -2.025 1.00 83.00 83 VAL A CA 1
ATOM 643 C C . VAL A 1 83 ? 6.866 -10.957 -2.373 1.00 83.00 83 VAL A C 1
ATOM 645 O O . VAL A 1 83 ? 5.978 -10.797 -1.538 1.00 83.00 83 VAL A O 1
ATOM 648 N N . TYR A 1 84 ? 6.780 -10.452 -3.605 1.00 85.31 84 TYR A N 1
ATOM 649 C CA . TYR A 1 84 ? 5.587 -9.753 -4.087 1.00 85.31 84 TYR A CA 1
ATOM 650 C C . TYR A 1 84 ? 4.339 -10.643 -4.025 1.00 85.31 84 TYR A C 1
ATOM 652 O O . TYR A 1 84 ? 3.353 -10.261 -3.398 1.00 85.31 84 TYR A O 1
ATOM 660 N N . LEU A 1 85 ? 4.398 -11.859 -4.579 1.00 82.44 85 LEU A N 1
ATOM 661 C CA . LEU A 1 85 ? 3.278 -12.809 -4.537 1.00 82.44 85 LEU A CA 1
ATOM 662 C C . LEU A 1 85 ? 2.895 -13.211 -3.105 1.00 82.44 85 LEU A C 1
ATOM 664 O O . LEU A 1 85 ? 1.710 -13.251 -2.782 1.00 82.44 85 LEU A O 1
ATOM 668 N N . GLN A 1 86 ? 3.872 -13.446 -2.225 1.00 80.94 86 GLN A N 1
ATOM 669 C CA . GLN A 1 86 ? 3.611 -13.726 -0.809 1.00 80.94 86 GLN A CA 1
ATOM 670 C C . GLN A 1 86 ? 2.864 -12.568 -0.128 1.00 80.94 86 GLN A C 1
ATOM 672 O O . GLN A 1 86 ? 1.934 -12.793 0.646 1.00 80.94 86 GLN A O 1
ATOM 677 N N . GLN A 1 87 ? 3.245 -11.318 -0.417 1.00 83.62 87 GLN A N 1
ATOM 678 C CA . GLN A 1 87 ? 2.546 -10.147 0.114 1.00 83.62 87 GLN A CA 1
ATOM 679 C C . GLN A 1 87 ? 1.123 -10.051 -0.436 1.00 83.62 87 GLN A C 1
ATOM 681 O O . GLN A 1 87 ? 0.210 -9.770 0.336 1.00 83.62 87 GLN A O 1
ATOM 686 N N . LEU A 1 88 ? 0.918 -10.333 -1.725 1.00 81.50 88 LEU A N 1
ATOM 687 C CA . LEU A 1 88 ? -0.409 -10.361 -2.344 1.00 81.50 88 LEU A CA 1
ATOM 688 C C . LEU A 1 88 ? -1.327 -11.442 -1.764 1.00 81.50 88 LEU A C 1
ATOM 690 O O . LEU A 1 88 ? -2.521 -11.188 -1.598 1.00 81.50 88 LEU A O 1
ATOM 694 N N . GLY A 1 89 ? -0.777 -12.599 -1.384 1.00 76.81 89 GLY A N 1
ATOM 695 C CA . GLY A 1 89 ? -1.517 -13.674 -0.713 1.00 76.81 89 GLY A CA 1
ATOM 696 C C . GLY A 1 89 ? -2.296 -13.199 0.518 1.00 76.81 89 GLY A C 1
ATOM 697 O O . GLY A 1 89 ? -3.389 -13.683 0.784 1.00 76.81 89 GLY A O 1
ATOM 698 N N . ARG A 1 90 ? -1.814 -12.150 1.196 1.00 74.06 90 ARG A N 1
ATOM 699 C CA . ARG A 1 90 ? -2.469 -11.551 2.372 1.00 74.06 90 ARG A CA 1
ATOM 700 C C . ARG A 1 90 ? -3.817 -10.884 2.073 1.00 74.06 90 ARG A C 1
ATOM 702 O O . ARG A 1 90 ? -4.577 -10.636 2.998 1.00 74.06 90 ARG A O 1
ATOM 709 N N . VAL A 1 91 ? -4.095 -10.546 0.815 1.00 73.88 91 VAL A N 1
ATOM 710 C CA . VAL A 1 91 ? -5.390 -9.979 0.376 1.00 73.88 91 VAL A CA 1
ATOM 711 C C . VAL A 1 91 ? -6.244 -11.034 -0.320 1.00 73.88 91 VAL A C 1
ATOM 713 O O . VAL A 1 91 ? -7.442 -10.835 -0.475 1.00 73.88 91 VAL A O 1
ATOM 716 N N . LEU A 1 92 ? -5.655 -12.156 -0.748 1.00 62.25 92 LEU A N 1
ATOM 717 C CA . LEU A 1 92 ? -6.406 -13.288 -1.300 1.00 62.25 92 LEU A CA 1
ATOM 718 C C . LEU A 1 92 ? -7.189 -14.031 -0.221 1.00 62.25 92 LEU A C 1
ATOM 720 O O . LEU A 1 92 ? -8.298 -14.486 -0.485 1.00 62.25 92 LEU A O 1
ATOM 724 N N . ASP A 1 93 ? -6.661 -14.056 1.002 1.00 59.38 93 ASP A N 1
ATOM 725 C CA . ASP A 1 93 ? -7.363 -14.564 2.185 1.00 59.38 93 ASP A CA 1
ATOM 726 C C . ASP A 1 93 ? -8.456 -13.603 2.695 1.00 59.38 93 ASP A C 1
ATOM 728 O O . ASP A 1 93 ? -9.085 -13.859 3.722 1.00 59.38 93 ASP A O 1
ATOM 732 N N . ALA A 1 94 ? -8.728 -12.492 1.993 1.00 55.66 94 ALA A N 1
ATOM 733 C CA . ALA A 1 94 ? -9.805 -11.578 2.347 1.00 55.66 94 ALA A CA 1
ATOM 734 C C . ALA A 1 94 ? -11.161 -12.286 2.219 1.00 55.66 94 ALA A C 1
ATOM 736 O O . ALA A 1 94 ? -11.779 -12.354 1.157 1.00 55.66 94 ALA A O 1
ATOM 737 N N . THR A 1 95 ? -11.652 -12.810 3.338 1.00 49.91 95 THR A N 1
ATOM 738 C CA . THR A 1 95 ? -12.984 -13.392 3.450 1.00 49.91 95 THR A CA 1
ATOM 739 C C . THR A 1 95 ? -14.032 -12.306 3.218 1.00 49.91 95 THR A C 1
ATOM 741 O O . THR A 1 95 ? -14.388 -11.543 4.116 1.00 49.91 95 THR A O 1
ATOM 744 N N . GLY A 1 96 ? -14.525 -12.210 1.990 1.00 54.81 96 GLY A N 1
ATOM 745 C CA . GLY A 1 96 ? -15.558 -11.262 1.605 1.00 54.81 96 GLY A CA 1
ATOM 746 C C . GLY A 1 96 ? -15.645 -11.154 0.093 1.00 54.81 96 GLY A C 1
ATOM 747 O O . GLY A 1 96 ? -14.648 -11.252 -0.604 1.00 54.81 96 GLY A O 1
ATOM 748 N N . ASN A 1 97 ? -16.847 -10.944 -0.434 1.00 51.38 97 ASN A N 1
ATOM 749 C CA . ASN A 1 97 ? -17.130 -10.863 -1.871 1.00 51.38 97 ASN A CA 1
ATOM 750 C C . ASN A 1 97 ? -16.586 -9.564 -2.525 1.00 51.38 97 ASN A C 1
ATOM 752 O O . ASN A 1 97 ? -17.284 -8.914 -3.303 1.00 51.38 97 ASN A O 1
ATOM 756 N N . ARG A 1 98 ? -15.392 -9.105 -2.126 1.00 65.06 98 ARG A N 1
ATOM 757 C CA . ARG A 1 98 ? -14.759 -7.855 -2.557 1.00 65.06 98 ARG A CA 1
ATOM 758 C C . ARG A 1 98 ? -13.494 -8.173 -3.337 1.00 65.06 98 ARG A C 1
ATOM 760 O O . ARG A 1 98 ? -12.670 -8.954 -2.891 1.00 65.06 98 ARG A O 1
ATOM 767 N N . THR A 1 99 ? -13.350 -7.540 -4.495 1.00 70.56 99 THR A N 1
ATOM 768 C CA . THR A 1 99 ? -12.156 -7.625 -5.340 1.00 70.56 99 THR A CA 1
ATOM 769 C C . THR A 1 99 ? -10.951 -7.021 -4.602 1.00 70.56 99 THR A C 1
ATOM 771 O O . THR A 1 99 ? -10.983 -5.815 -4.333 1.00 70.56 99 THR A O 1
ATOM 774 N N . PRO A 1 100 ? -9.895 -7.803 -4.304 1.00 78.75 100 PRO A N 1
ATOM 775 C CA . PRO A 1 100 ? -8.655 -7.298 -3.722 1.00 78.75 100 PRO A CA 1
ATOM 776 C C . PRO A 1 100 ? -8.075 -6.129 -4.521 1.00 78.75 100 PRO A C 1
ATOM 778 O O . PRO A 1 100 ? -7.963 -6.201 -5.752 1.00 78.75 100 PRO A O 1
ATOM 781 N N . LEU A 1 101 ? -7.690 -5.055 -3.827 1.00 84.00 101 LEU A N 1
ATOM 782 C CA . LEU A 1 101 ? -7.092 -3.869 -4.440 1.00 84.00 101 LEU A CA 1
ATOM 783 C C . LEU A 1 101 ? -5.606 -3.751 -4.097 1.00 84.00 101 LEU A C 1
ATOM 785 O O . LEU A 1 101 ? -5.228 -3.729 -2.928 1.00 84.00 101 LEU A O 1
ATOM 789 N N . VAL A 1 102 ? -4.766 -3.612 -5.117 1.00 86.50 102 VAL A N 1
ATOM 790 C CA . VAL A 1 102 ? -3.317 -3.453 -4.966 1.00 86.50 102 VAL A CA 1
ATOM 791 C C . VAL A 1 102 ? -2.900 -2.132 -5.595 1.00 86.50 102 VAL A C 1
ATOM 793 O O . VAL A 1 102 ? -3.079 -1.937 -6.791 1.00 86.50 102 VAL A O 1
ATOM 796 N N . PHE A 1 103 ? -2.323 -1.236 -4.802 1.00 86.62 103 PHE A N 1
ATOM 797 C CA . PHE A 1 103 ? -1.624 -0.050 -5.287 1.00 86.62 103 PHE A CA 1
ATOM 798 C C . PHE A 1 103 ? -0.129 -0.338 -5.294 1.00 86.62 103 PHE A C 1
ATOM 800 O O . PHE A 1 103 ? 0.484 -0.458 -4.230 1.00 86.62 103 PHE A O 1
ATOM 807 N N . ASP A 1 104 ? 0.459 -0.454 -6.476 1.00 85.56 104 ASP A N 1
ATOM 808 C CA . ASP A 1 104 ? 1.877 -0.736 -6.643 1.00 85.56 104 ASP A CA 1
ATOM 809 C C . ASP A 1 104 ? 2.616 0.503 -7.142 1.00 85.56 104 ASP A C 1
ATOM 811 O O . ASP A 1 104 ? 2.757 0.749 -8.335 1.00 85.56 104 ASP A O 1
ATOM 815 N N . ILE A 1 105 ? 3.079 1.312 -6.190 1.00 83.81 105 ILE A N 1
ATOM 816 C CA . ILE A 1 105 ? 3.775 2.577 -6.470 1.00 83.81 105 ILE A CA 1
ATOM 817 C C . ILE A 1 105 ? 5.272 2.326 -6.727 1.00 83.81 105 ILE A C 1
ATOM 819 O O . ILE A 1 105 ? 6.006 3.224 -7.127 1.00 83.81 105 ILE A O 1
ATOM 823 N N . SER A 1 106 ? 5.749 1.103 -6.483 1.00 82.94 106 SER A N 1
ATOM 824 C CA . SER A 1 106 ? 7.167 0.737 -6.587 1.00 82.94 106 SER A CA 1
ATOM 825 C C . SER A 1 106 ? 7.487 -0.172 -7.765 1.00 82.94 106 SER A C 1
ATOM 827 O O . SER A 1 106 ? 8.601 -0.684 -7.826 1.00 82.94 106 SER A O 1
ATOM 829 N N . ASP A 1 107 ? 6.533 -0.356 -8.677 1.00 80.56 107 ASP A N 1
ATOM 830 C CA . ASP A 1 107 ? 6.703 -1.132 -9.904 1.00 80.56 107 ASP A CA 1
ATOM 831 C C . ASP A 1 107 ? 7.169 -2.583 -9.673 1.00 80.56 107 ASP A C 1
ATOM 833 O O . ASP A 1 107 ? 8.024 -3.129 -10.370 1.00 80.56 107 ASP A O 1
ATOM 837 N N . ASN A 1 108 ? 6.611 -3.244 -8.664 1.00 82.81 108 ASN A N 1
ATOM 838 C CA . ASN A 1 108 ? 6.885 -4.658 -8.427 1.00 82.81 108 ASN A CA 1
ATOM 839 C C . ASN A 1 108 ? 6.199 -5.560 -9.461 1.00 82.81 108 ASN A C 1
ATOM 841 O O . ASN A 1 108 ? 6.719 -6.620 -9.816 1.00 82.81 108 ASN A O 1
ATOM 845 N N . TYR A 1 109 ? 5.038 -5.130 -9.953 1.00 83.00 109 TYR A N 1
ATOM 846 C CA . TYR A 1 109 ? 4.201 -5.843 -10.902 1.00 83.00 109 TYR A CA 1
ATOM 847 C C . TYR A 1 109 ? 4.941 -6.138 -12.206 1.00 83.00 109 TYR A C 1
ATOM 849 O O . TYR A 1 109 ? 4.825 -7.237 -12.743 1.00 83.00 109 TYR A O 1
ATOM 857 N N . SER A 1 110 ? 5.762 -5.214 -12.708 1.00 76.00 110 SER A N 1
ATOM 858 C CA . SER A 1 110 ? 6.510 -5.462 -13.945 1.00 76.00 110 SER A CA 1
ATOM 859 C C . SER A 1 110 ? 7.570 -6.551 -13.818 1.00 76.00 110 SER A C 1
ATOM 861 O O . SER A 1 110 ? 7.817 -7.283 -14.778 1.00 76.00 110 SER A O 1
ATOM 863 N N . GLY A 1 111 ? 8.125 -6.730 -12.617 1.00 74.12 111 GLY A N 1
ATOM 864 C CA . GLY A 1 111 ? 9.043 -7.819 -12.298 1.00 74.12 111 GLY A CA 1
ATOM 865 C C . GLY A 1 111 ? 8.407 -9.209 -12.414 1.00 74.12 111 GLY A C 1
ATOM 866 O O . GLY A 1 111 ? 9.129 -10.204 -12.501 1.00 74.12 111 GLY A O 1
ATOM 867 N N . LEU A 1 112 ? 7.073 -9.306 -12.471 1.00 75.38 112 LEU A N 1
ATOM 868 C CA . LEU A 1 112 ? 6.373 -10.574 -12.674 1.00 75.38 112 LEU A CA 1
ATOM 869 C C . LEU A 1 112 ? 6.413 -11.073 -14.115 1.00 75.38 112 LEU A C 1
ATOM 871 O O . LEU A 1 112 ? 6.206 -12.264 -14.318 1.00 75.38 112 LEU A O 1
ATOM 875 N N . GLY A 1 113 ? 6.690 -10.222 -15.110 1.00 67.94 113 GLY A N 1
ATOM 876 C CA . GLY A 1 113 ? 6.658 -10.630 -16.519 1.00 67.94 113 GLY A CA 1
ATOM 877 C C . GLY A 1 113 ? 7.571 -11.824 -16.809 1.00 67.94 113 GLY A C 1
ATOM 878 O O . GLY A 1 113 ? 7.173 -12.762 -17.496 1.00 67.94 113 GLY A O 1
ATOM 879 N N . TRP A 1 114 ? 8.764 -11.841 -16.208 1.00 64.75 114 TRP A N 1
ATOM 880 C CA . TRP A 1 114 ? 9.676 -12.979 -16.311 1.00 64.75 114 TRP A CA 1
ATOM 881 C C . TRP A 1 114 ? 9.114 -14.234 -15.631 1.00 64.75 114 TRP A C 1
ATOM 883 O O . TRP A 1 114 ? 9.143 -15.306 -16.231 1.00 64.75 114 TRP A O 1
ATOM 893 N N . LEU A 1 115 ? 8.563 -14.094 -14.422 1.00 66.12 115 LEU A N 1
ATOM 894 C CA . LEU A 1 115 ? 8.020 -15.203 -13.635 1.00 66.12 115 LEU A CA 1
ATOM 895 C C . LEU A 1 115 ? 6.786 -15.831 -14.297 1.00 66.12 115 LEU A C 1
ATOM 897 O O . LEU A 1 115 ? 6.669 -17.046 -14.350 1.00 66.12 115 LEU A O 1
ATOM 901 N N . LEU A 1 116 ? 5.883 -15.016 -14.838 1.00 64.56 116 LEU A N 1
ATOM 902 C CA . LEU A 1 116 ? 4.692 -15.489 -15.545 1.00 64.56 116 LEU A CA 1
ATOM 903 C C . LEU A 1 116 ? 5.050 -16.160 -16.879 1.00 64.56 116 LEU A C 1
ATOM 905 O O . LEU A 1 116 ? 4.359 -17.080 -17.301 1.00 64.56 116 LEU A O 1
ATOM 909 N N . ALA A 1 117 ? 6.126 -15.718 -17.537 1.00 60.47 117 ALA A N 1
ATOM 910 C CA . ALA A 1 117 ? 6.584 -16.297 -18.799 1.00 60.47 117 ALA A CA 1
ATOM 911 C C . ALA A 1 117 ? 7.405 -17.590 -18.630 1.00 60.47 117 ALA A C 1
ATOM 913 O O . ALA A 1 117 ? 7.424 -18.409 -19.545 1.00 60.47 117 ALA A O 1
ATOM 914 N N . HIS A 1 118 ? 8.091 -17.770 -17.496 1.00 59.59 118 HIS A N 1
ATOM 915 C CA . HIS A 1 118 ? 9.025 -18.887 -17.277 1.00 59.59 118 HIS A CA 1
ATOM 916 C C . HIS A 1 118 ? 8.624 -19.818 -16.124 1.00 59.59 118 HIS A C 1
ATOM 918 O O . HIS A 1 118 ? 9.302 -20.818 -15.893 1.00 59.59 118 HIS A O 1
ATOM 924 N N . GLY A 1 119 ? 7.533 -19.511 -15.419 1.00 54.62 119 GLY A N 1
ATOM 925 C CA . GLY A 1 119 ? 7.134 -20.199 -14.197 1.00 54.62 119 GLY A CA 1
ATOM 926 C C . GLY A 1 119 ? 8.014 -19.835 -12.997 1.00 54.62 119 GLY A C 1
ATOM 927 O O . GLY A 1 119 ? 9.045 -19.161 -13.094 1.00 54.62 119 GLY A O 1
ATOM 928 N N . THR A 1 120 ? 7.595 -20.279 -11.820 1.00 55.53 120 THR A N 1
ATOM 929 C CA . THR A 1 120 ? 8.407 -20.242 -10.608 1.00 5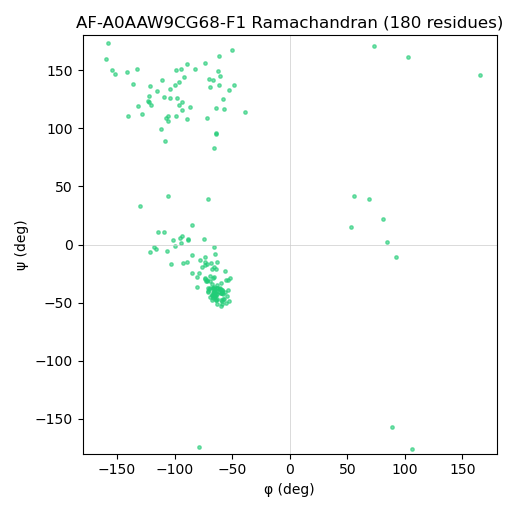5.53 120 THR A CA 1
ATOM 930 C C . THR A 1 120 ? 9.515 -21.308 -10.663 1.00 55.53 120 THR A C 1
ATOM 932 O O . THR A 1 120 ? 9.363 -22.340 -11.317 1.00 55.53 120 THR A O 1
ATOM 935 N N . PRO A 1 121 ? 10.626 -21.148 -9.920 1.00 49.12 121 PRO A N 1
ATOM 936 C CA . PRO A 1 121 ? 11.591 -22.235 -9.729 1.00 49.12 121 PRO A CA 1
ATOM 937 C C . PRO A 1 121 ? 10.973 -23.521 -9.142 1.00 49.12 121 PRO A C 1
ATOM 939 O O . PRO A 1 121 ? 11.532 -24.598 -9.329 1.00 49.12 121 PRO A O 1
ATOM 942 N N . ALA A 1 122 ? 9.827 -23.425 -8.452 1.00 48.41 122 ALA A N 1
ATOM 943 C CA . ALA A 1 122 ? 9.072 -24.581 -7.967 1.00 48.41 122 ALA A CA 1
ATOM 944 C C . ALA A 1 122 ? 8.334 -25.321 -9.103 1.00 48.41 122 ALA A C 1
ATOM 946 O O . ALA A 1 122 ? 8.205 -26.545 -9.046 1.00 48.41 122 ALA A O 1
ATOM 947 N N . ASP A 1 123 ? 7.949 -24.614 -10.168 1.00 48.75 123 ASP A N 1
ATOM 948 C CA . ASP A 1 123 ? 7.342 -25.193 -11.374 1.00 48.75 123 ASP A CA 1
ATOM 949 C C . ASP A 1 12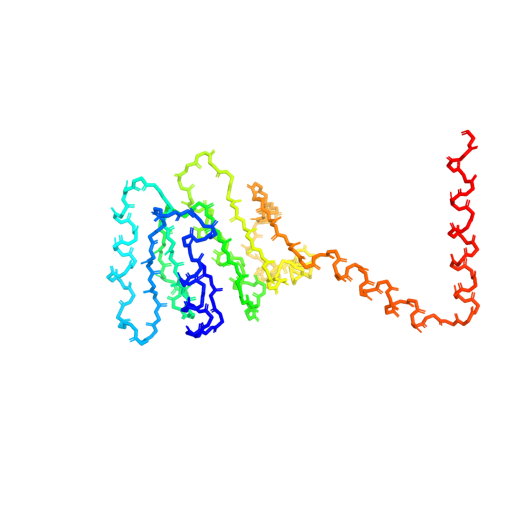3 ? 8.392 -25.995 -12.163 1.00 48.75 123 ASP A C 1
ATOM 951 O O . ASP A 1 123 ? 8.129 -27.105 -12.625 1.00 48.75 123 ASP A O 1
ATOM 955 N N . ALA A 1 124 ? 9.634 -25.495 -12.222 1.00 47.22 124 ALA A N 1
ATOM 956 C CA . ALA A 1 124 ? 10.769 -26.195 -12.836 1.00 47.22 124 ALA A CA 1
ATOM 957 C C . ALA A 1 124 ? 11.208 -27.461 -12.067 1.00 47.22 124 ALA A C 1
ATOM 959 O O . ALA A 1 124 ? 11.848 -28.342 -12.642 1.00 47.22 124 ALA A O 1
ATOM 960 N N . ALA A 1 125 ? 10.861 -27.567 -10.778 1.00 45.97 125 ALA A N 1
ATOM 961 C CA . ALA A 1 125 ? 11.165 -28.712 -9.917 1.00 45.97 125 ALA A CA 1
ATOM 962 C C . ALA A 1 125 ? 10.091 -29.825 -9.953 1.00 45.97 125 ALA A C 1
ATOM 964 O O . ALA A 1 125 ? 10.227 -30.823 -9.244 1.00 45.97 125 ALA A O 1
ATOM 965 N N . GLY A 1 126 ? 9.055 -29.692 -10.794 1.00 41.41 126 GLY A N 1
ATOM 966 C CA . GLY A 1 126 ? 8.116 -30.774 -11.122 1.00 41.41 126 GLY A CA 1
ATOM 967 C C . GLY A 1 126 ? 6.995 -31.029 -10.108 1.00 41.41 126 GLY A C 1
ATOM 968 O O . GLY A 1 126 ? 6.464 -32.137 -10.081 1.00 41.41 126 GLY A O 1
ATOM 969 N N . GLY A 1 127 ? 6.645 -30.047 -9.267 1.00 42.53 127 GLY A N 1
ATOM 970 C CA . GLY A 1 127 ? 5.682 -30.235 -8.170 1.00 42.53 127 GLY A CA 1
ATOM 971 C C . GLY A 1 127 ? 4.434 -29.346 -8.167 1.00 42.53 127 GLY A C 1
ATOM 972 O O . GLY A 1 127 ? 3.577 -29.560 -7.314 1.00 42.53 127 GLY A O 1
ATOM 973 N N . ALA A 1 128 ? 4.310 -28.363 -9.061 1.00 45.56 128 ALA A N 1
ATOM 974 C CA . ALA A 1 128 ? 3.153 -27.470 -9.089 1.00 45.56 128 ALA A CA 1
ATOM 975 C C . ALA A 1 128 ? 2.202 -27.832 -10.234 1.00 45.56 128 ALA A C 1
ATOM 977 O O . ALA A 1 128 ? 2.622 -28.075 -11.365 1.00 45.56 128 ALA A O 1
ATOM 978 N N . ASP A 1 129 ? 0.917 -27.881 -9.904 1.00 42.69 129 ASP A N 1
ATOM 979 C CA . ASP A 1 129 ? -0.178 -28.056 -10.846 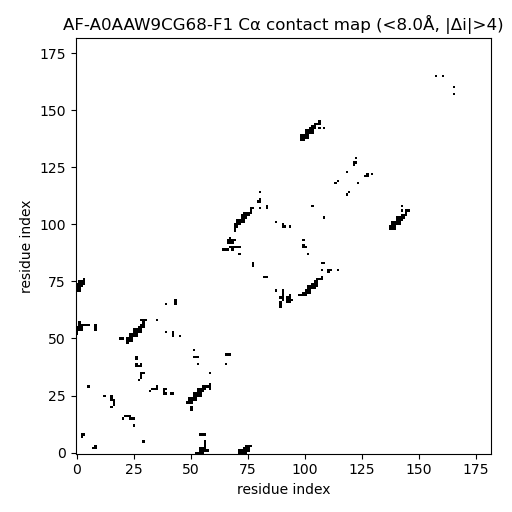1.00 42.69 129 ASP A CA 1
ATOM 980 C C . ASP A 1 129 ? -0.116 -26.938 -11.902 1.00 42.69 129 ASP A C 1
ATOM 982 O O . ASP A 1 129 ? -0.237 -25.758 -11.568 1.00 42.69 129 ASP A O 1
ATOM 986 N N . MET A 1 130 ? 0.103 -27.291 -13.175 1.00 45.06 130 MET A N 1
ATOM 987 C CA . MET A 1 130 ? 0.128 -26.320 -14.283 1.00 45.06 130 MET A CA 1
ATOM 988 C C . MET A 1 130 ? -1.247 -25.664 -14.527 1.00 45.06 130 MET A C 1
ATOM 990 O O . MET A 1 130 ? -1.358 -24.797 -15.392 1.00 45.06 130 MET A O 1
ATOM 994 N N . ASP A 1 131 ? -2.275 -26.059 -13.766 1.00 43.53 131 ASP A N 1
ATOM 995 C CA . ASP A 1 131 ? -3.607 -25.447 -13.728 1.00 43.53 131 ASP A CA 1
ATOM 996 C C . ASP A 1 131 ? -3.767 -24.384 -12.620 1.00 43.53 131 ASP A C 1
ATOM 998 O O . ASP A 1 131 ? -4.858 -23.846 -12.412 1.00 43.53 131 ASP A O 1
ATOM 1002 N N . ALA A 1 132 ? -2.686 -24.020 -11.915 1.00 51.16 132 ALA A N 1
ATOM 1003 C CA . ALA A 1 132 ? -2.653 -22.805 -11.107 1.00 51.16 132 ALA A CA 1
ATOM 1004 C C . ALA A 1 132 ? -2.744 -21.598 -12.054 1.00 51.16 132 ALA A C 1
ATOM 1006 O O . ALA A 1 132 ? -1.737 -21.037 -12.484 1.00 51.16 132 ALA A O 1
ATOM 1007 N N . GLY A 1 133 ? -3.969 -21.242 -12.449 1.00 54.16 133 GLY A N 1
ATOM 1008 C CA . GLY A 1 133 ? -4.257 -20.091 -13.295 1.00 54.16 133 GLY A CA 1
ATOM 1009 C C . GLY A 1 133 ? -3.591 -18.816 -12.772 1.00 54.16 133 GLY A C 1
ATOM 1010 O O . GLY A 1 133 ? -3.099 -18.768 -11.648 1.00 54.16 133 GLY A O 1
ATOM 1011 N N . ASN A 1 134 ? -3.575 -17.765 -13.600 1.00 62.31 134 ASN A N 1
ATOM 1012 C CA . ASN A 1 134 ? -2.941 -16.484 -13.271 1.00 62.31 134 ASN A CA 1
ATOM 1013 C C . ASN A 1 134 ? -3.179 -16.105 -11.786 1.00 62.31 134 ASN A C 1
ATOM 1015 O O . ASN A 1 134 ? -4.328 -15.832 -11.435 1.00 62.31 134 ASN A O 1
ATOM 1019 N N . PRO A 1 135 ? -2.139 -16.052 -10.924 1.00 63.38 135 PRO A N 1
ATOM 1020 C CA . PRO A 1 135 ? -2.295 -15.830 -9.479 1.00 63.38 135 PRO A CA 1
ATOM 1021 C C . PRO A 1 135 ? -2.865 -14.445 -9.139 1.00 63.38 135 PRO A C 1
ATOM 1023 O O . PRO A 1 135 ? -3.191 -14.155 -7.992 1.00 63.38 135 PRO A O 1
ATOM 1026 N N . LEU A 1 136 ? -2.984 -13.580 -10.147 1.00 68.38 136 LEU A N 1
ATOM 1027 C CA . LEU A 1 136 ? -3.557 -12.243 -10.067 1.00 68.38 136 LEU A CA 1
ATOM 1028 C C . LEU A 1 136 ? -5.007 -12.200 -10.570 1.00 68.38 136 LEU A C 1
ATOM 1030 O O . LEU A 1 136 ? -5.622 -11.132 -10.588 1.00 68.38 136 LEU A O 1
ATOM 1034 N N . ALA A 1 137 ? -5.559 -13.328 -11.024 1.00 64.75 137 ALA A N 1
ATOM 1035 C CA . ALA A 1 137 ? -6.933 -13.412 -11.489 1.00 64.75 137 ALA A CA 1
ATOM 1036 C C . ALA A 1 137 ? -7.887 -12.965 -10.373 1.00 64.75 137 ALA A C 1
ATOM 1038 O O . ALA A 1 137 ? -7.850 -13.470 -9.256 1.00 64.75 137 ALA A O 1
ATOM 1039 N N . GLY A 1 138 ? -8.740 -11.987 -10.681 1.00 67.75 138 GLY A N 1
ATOM 1040 C CA . GLY A 1 138 ? -9.678 -11.422 -9.709 1.00 67.75 138 GLY A CA 1
ATOM 1041 C C . GLY A 1 138 ? -9.107 -10.316 -8.817 1.00 67.75 138 GLY A C 1
ATOM 1042 O O . GLY A 1 138 ? -9.848 -9.794 -7.989 1.00 67.75 138 GLY A O 1
ATOM 1043 N N . MET A 1 139 ? -7.848 -9.903 -8.997 1.00 76.38 139 MET A N 1
ATOM 1044 C CA . MET A 1 139 ? -7.296 -8.703 -8.362 1.00 76.38 139 MET A CA 1
ATOM 1045 C C . MET A 1 139 ? -7.399 -7.480 -9.270 1.00 76.38 139 MET A C 1
ATOM 1047 O O . MET A 1 139 ? -7.294 -7.580 -10.494 1.00 76.38 139 MET A O 1
ATOM 1051 N N . ARG A 1 140 ? -7.513 -6.295 -8.664 1.00 81.06 140 ARG A N 1
ATOM 1052 C CA . ARG A 1 140 ? -7.296 -5.025 -9.362 1.00 81.06 140 ARG A CA 1
ATOM 1053 C C . ARG A 1 140 ? -5.957 -4.431 -8.939 1.00 81.06 140 ARG A C 1
ATOM 1055 O O . ARG A 1 140 ? -5.821 -3.971 -7.808 1.00 81.06 140 ARG A O 1
ATOM 1062 N N . ILE A 1 141 ? -4.999 -4.417 -9.864 1.00 79.62 141 ILE A N 1
ATOM 1063 C CA . ILE A 1 141 ? -3.680 -3.803 -9.673 1.00 79.62 141 ILE A CA 1
ATOM 1064 C C . ILE A 1 141 ? -3.695 -2.408 -10.298 1.00 79.62 141 ILE A C 1
ATOM 1066 O O . ILE A 1 141 ? -4.063 -2.239 -11.459 1.00 79.62 141 ILE A O 1
ATOM 1070 N N . VAL A 1 142 ? -3.328 -1.411 -9.503 1.00 79.69 142 VAL A N 1
ATOM 1071 C CA . VAL A 1 142 ? -3.134 -0.020 -9.909 1.00 79.69 142 VAL A CA 1
ATOM 1072 C C . VAL A 1 142 ? -1.634 0.249 -9.896 1.00 79.69 142 VAL A C 1
ATOM 1074 O O . VAL A 1 142 ? -1.024 0.293 -8.827 1.00 79.69 142 VAL A O 1
ATOM 1077 N N . ASP A 1 143 ? -1.056 0.396 -11.085 1.00 78.44 143 ASP A N 1
ATOM 1078 C CA . ASP A 1 143 ? 0.357 0.708 -11.304 1.00 78.44 143 ASP A CA 1
ATOM 1079 C C . ASP A 1 143 ? 0.484 2.118 -11.891 1.00 78.44 143 ASP A C 1
ATOM 1081 O O . ASP A 1 143 ? 0.306 2.339 -13.088 1.00 78.44 143 ASP A O 1
ATOM 1085 N N . GLU A 1 144 ? 0.801 3.077 -11.023 1.00 69.50 144 GLU A N 1
ATOM 1086 C CA . GLU A 1 144 ? 0.943 4.496 -11.382 1.00 69.50 144 GLU A CA 1
ATOM 1087 C C . GLU A 1 144 ? 2.229 4.785 -12.179 1.00 69.50 144 GLU A C 1
ATOM 1089 O O . GLU A 1 144 ? 2.414 5.880 -12.710 1.00 69.50 144 GLU A O 1
ATOM 1094 N N . THR A 1 145 ? 3.150 3.822 -12.274 1.00 70.75 145 THR A N 1
ATOM 1095 C CA . THR A 1 145 ? 4.418 3.996 -12.995 1.00 70.75 145 THR A CA 1
ATOM 1096 C C . THR A 1 145 ? 4.339 3.545 -14.452 1.00 70.75 145 THR A C 1
ATOM 1098 O O . THR A 1 145 ? 5.210 3.906 -15.246 1.00 70.75 145 THR A O 1
ATOM 1101 N N . ALA A 1 146 ? 3.313 2.773 -14.824 1.00 66.81 146 ALA A N 1
ATOM 1102 C CA . ALA A 1 146 ? 3.194 2.134 -16.134 1.00 66.81 146 ALA A CA 1
ATOM 1103 C C . ALA A 1 146 ? 3.351 3.120 -17.307 1.00 66.81 146 ALA A C 1
ATOM 1105 O O . ALA A 1 146 ? 4.160 2.891 -18.209 1.00 66.81 146 ALA A O 1
ATOM 1106 N N . ASP A 1 147 ? 2.648 4.255 -17.268 1.00 66.19 147 ASP A N 1
ATOM 1107 C CA . ASP A 1 147 ? 2.658 5.243 -18.355 1.00 66.19 147 ASP A CA 1
ATOM 1108 C C . ASP A 1 147 ? 4.027 5.912 -18.538 1.00 66.19 147 ASP A C 1
ATOM 1110 O O . ASP A 1 147 ? 4.499 6.098 -19.666 1.00 66.19 147 ASP A O 1
ATOM 1114 N N . ILE A 1 148 ? 4.703 6.234 -17.432 1.00 70.50 148 ILE A N 1
ATOM 1115 C CA . ILE A 1 148 ? 6.041 6.840 -17.453 1.00 70.50 148 ILE A CA 1
ATOM 1116 C C . ILE A 1 148 ? 7.053 5.857 -18.043 1.00 70.50 148 ILE A C 1
ATOM 1118 O O . ILE A 1 148 ? 7.921 6.262 -18.815 1.00 70.50 148 ILE A O 1
ATOM 1122 N N . ARG A 1 149 ? 6.922 4.564 -17.741 1.00 66.12 149 ARG A N 1
ATOM 1123 C CA . ARG A 1 149 ? 7.827 3.521 -18.243 1.00 66.12 149 ARG A CA 1
ATOM 1124 C C . ARG A 1 149 ? 7.633 3.256 -19.726 1.00 66.12 149 ARG A C 1
ATOM 1126 O O . ARG A 1 149 ? 8.618 3.165 -20.453 1.00 66.12 149 ARG A O 1
ATOM 1133 N N . ILE A 1 150 ? 6.387 3.236 -20.203 1.00 70.00 150 ILE A N 1
ATOM 1134 C CA . ILE A 1 150 ? 6.091 3.173 -21.642 1.00 70.00 150 ILE A CA 1
ATOM 1135 C C . ILE A 1 150 ? 6.727 4.365 -22.362 1.00 70.00 150 ILE A C 1
ATOM 1137 O O . ILE A 1 150 ? 7.303 4.210 -23.440 1.00 70.00 150 ILE A O 1
ATOM 1141 N N . LEU A 1 151 ? 6.634 5.562 -21.781 1.00 65.06 151 LEU A N 1
ATOM 1142 C CA . LEU A 1 151 ? 7.235 6.753 -22.367 1.00 65.06 151 LEU A CA 1
ATOM 1143 C C . LEU A 1 151 ? 8.770 6.698 -22.348 1.00 65.06 151 LEU A C 1
ATOM 1145 O O . LEU A 1 151 ? 9.389 7.028 -23.358 1.00 65.06 151 LEU A O 1
ATOM 1149 N N . ALA A 1 152 ? 9.374 6.264 -21.241 1.00 69.00 152 ALA A N 1
ATOM 1150 C CA . ALA A 1 152 ? 10.821 6.137 -21.091 1.00 69.00 152 ALA A CA 1
ATOM 1151 C C . ALA A 1 152 ? 11.407 5.096 -22.054 1.00 69.00 152 ALA A C 1
ATOM 1153 O O . ALA A 1 152 ? 12.330 5.420 -22.792 1.00 69.00 152 ALA A O 1
ATOM 1154 N N . SER A 1 153 ? 10.809 3.905 -22.140 1.00 70.00 153 SER A N 1
ATOM 1155 C CA . SER A 1 153 ? 11.232 2.857 -23.078 1.00 70.00 153 SER A CA 1
ATOM 1156 C C . SER A 1 153 ? 11.143 3.331 -24.530 1.00 70.00 153 SER A C 1
ATOM 1158 O O . SER A 1 153 ? 12.086 3.159 -25.294 1.00 70.00 153 SER A O 1
ATOM 1160 N N . ARG A 1 154 ? 10.071 4.044 -24.905 1.00 70.94 154 ARG A N 1
ATOM 1161 C CA . ARG A 1 154 ? 9.977 4.663 -26.239 1.00 70.94 154 ARG A CA 1
ATOM 1162 C C . ARG A 1 154 ? 11.075 5.693 -26.482 1.00 70.94 154 ARG A C 1
ATOM 1164 O O . ARG A 1 154 ? 11.565 5.803 -27.603 1.00 70.94 154 ARG A O 1
ATOM 1171 N N . LEU A 1 155 ? 11.428 6.479 -25.467 1.00 69.12 155 LEU A N 1
ATOM 1172 C CA . LEU A 1 155 ? 12.502 7.461 -25.565 1.00 69.12 155 LEU A CA 1
ATOM 1173 C C . LEU A 1 155 ? 13.858 6.769 -2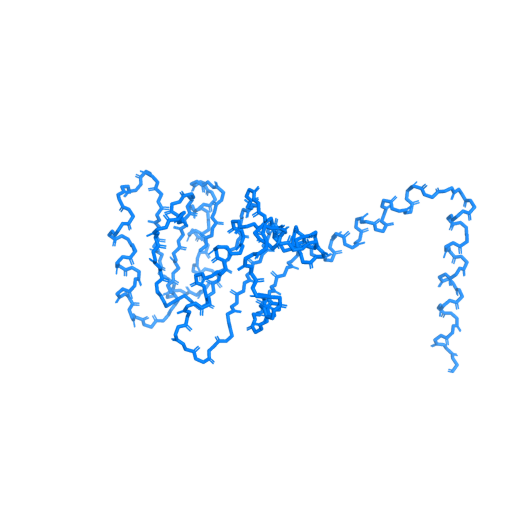5.757 1.00 69.12 155 LEU A C 1
ATOM 1175 O O . LEU A 1 155 ? 14.632 7.194 -26.608 1.00 69.12 155 LEU A O 1
ATOM 1179 N N . GLU A 1 156 ? 14.131 5.708 -25.002 1.00 71.75 156 GLU A N 1
ATOM 1180 C CA . GLU A 1 156 ? 15.354 4.905 -25.099 1.00 71.75 156 GLU A CA 1
ATOM 1181 C C . GLU A 1 156 ? 15.477 4.226 -26.462 1.00 71.75 156 GLU A C 1
ATOM 1183 O O . GLU A 1 156 ? 16.514 4.370 -27.112 1.00 71.75 156 GLU A O 1
ATOM 1188 N N . ASP A 1 157 ? 14.404 3.597 -26.945 1.00 77.56 157 ASP A N 1
ATOM 1189 C CA . ASP A 1 157 ? 14.340 3.024 -28.290 1.00 77.56 157 ASP A CA 1
ATOM 1190 C C . ASP A 1 157 ? 14.659 4.098 -29.332 1.00 77.56 157 ASP A C 1
ATOM 1192 O O . ASP A 1 157 ? 15.554 3.931 -30.159 1.00 77.56 157 ASP A O 1
ATOM 1196 N N . MET A 1 158 ? 13.993 5.256 -29.249 1.00 72.00 158 MET A N 1
ATOM 1197 C CA . MET A 1 158 ? 14.238 6.376 -30.156 1.00 72.00 158 MET A CA 1
ATOM 1198 C C . MET A 1 158 ? 15.673 6.898 -30.075 1.00 72.00 158 MET A C 1
ATOM 1200 O O . MET A 1 158 ? 16.238 7.270 -31.101 1.00 72.00 158 MET A O 1
ATOM 1204 N N . LEU A 1 159 ? 16.280 6.959 -28.891 1.00 74.25 159 LEU A N 1
ATOM 1205 C CA . LEU A 1 159 ? 17.667 7.392 -28.725 1.00 74.25 159 LEU A CA 1
ATOM 1206 C C . LEU A 1 159 ? 18.646 6.370 -29.316 1.00 74.25 159 LEU A C 1
ATOM 1208 O O . LEU A 1 159 ? 19.618 6.788 -29.951 1.00 74.25 159 LEU A O 1
ATOM 1212 N N . GLY A 1 160 ? 18.350 5.074 -29.181 1.00 74.44 160 GLY A N 1
ATOM 1213 C CA . GLY A 1 160 ? 19.122 3.954 -29.725 1.00 74.44 160 GLY A CA 1
ATOM 1214 C C . GLY A 1 160 ? 19.007 3.764 -31.242 1.00 74.44 160 GLY A C 1
ATOM 1215 O O . GLY A 1 160 ? 19.843 3.087 -31.838 1.00 74.44 160 GLY A O 1
ATOM 1216 N N . MET A 1 161 ? 18.021 4.383 -31.896 1.00 79.88 161 MET A N 1
ATOM 1217 C CA . MET A 1 161 ? 17.864 4.316 -33.351 1.00 79.88 161 MET A CA 1
ATOM 1218 C C . MET A 1 161 ? 18.959 5.080 -34.111 1.00 79.88 161 MET A C 1
ATOM 1220 O O . MET A 1 161 ? 19.336 6.210 -33.764 1.00 79.88 161 MET A O 1
ATOM 1224 N N . SER A 1 162 ? 19.381 4.501 -35.241 1.00 83.06 162 SER A N 1
ATOM 1225 C CA . SER A 1 162 ? 20.132 5.223 -36.272 1.00 83.06 162 SER A CA 1
ATOM 1226 C C . SER A 1 162 ? 19.302 6.384 -36.837 1.00 83.06 162 SER A C 1
ATOM 1228 O O . SER A 1 162 ? 18.078 6.430 -36.689 1.00 83.06 162 SER A O 1
ATOM 1230 N N . MET A 1 163 ? 19.957 7.342 -37.499 1.00 75.44 163 MET A N 1
ATOM 1231 C CA . MET A 1 163 ? 19.249 8.470 -38.116 1.00 75.44 163 MET A CA 1
ATOM 1232 C C . MET A 1 163 ? 18.211 7.998 -39.149 1.00 75.44 163 MET A C 1
ATOM 1234 O O . MET A 1 163 ? 17.096 8.512 -39.160 1.00 75.44 163 MET A O 1
ATOM 1238 N N . ASP A 1 164 ? 18.532 6.970 -39.939 1.00 81.56 164 ASP A N 1
ATOM 1239 C CA . ASP A 1 164 ? 17.604 6.383 -40.914 1.00 81.56 164 ASP A CA 1
ATOM 1240 C C . ASP A 1 164 ? 16.391 5.738 -40.230 1.00 81.56 164 ASP A C 1
ATOM 1242 O O . ASP A 1 164 ? 15.254 5.969 -40.640 1.00 81.56 164 ASP A O 1
ATOM 1246 N N . GLY A 1 165 ? 16.606 5.032 -39.113 1.00 77.69 165 GLY A N 1
ATOM 1247 C CA . GLY A 1 165 ? 15.513 4.478 -38.309 1.00 77.69 165 GLY A CA 1
ATOM 1248 C C . GLY A 1 165 ? 14.610 5.564 -37.710 1.00 77.69 165 GLY A C 1
ATOM 1249 O O . GLY A 1 165 ? 13.386 5.421 -37.692 1.00 77.69 165 GLY A O 1
ATOM 1250 N N . LYS A 1 166 ? 15.188 6.694 -37.278 1.00 77.56 166 LYS A N 1
ATOM 1251 C CA . LYS A 1 166 ? 14.424 7.861 -36.798 1.00 77.56 166 LYS A CA 1
ATOM 1252 C C . LYS A 1 166 ? 13.574 8.471 -37.915 1.00 77.56 166 LYS A C 1
ATOM 1254 O O . LYS A 1 166 ? 12.421 8.830 -37.674 1.00 77.56 166 LYS A O 1
ATOM 1259 N N . ILE A 1 167 ? 14.120 8.568 -39.128 1.00 79.62 167 ILE A N 1
ATOM 1260 C CA . ILE A 1 167 ? 13.412 9.077 -40.311 1.00 79.62 167 ILE A CA 1
ATOM 1261 C C . ILE A 1 167 ? 12.235 8.159 -40.668 1.00 79.62 167 ILE A C 1
ATOM 1263 O O . ILE A 1 167 ? 11.113 8.641 -40.833 1.00 79.62 167 ILE A O 1
ATOM 1267 N N . GLU A 1 168 ? 12.451 6.845 -40.714 1.00 81.00 168 GLU A N 1
ATOM 1268 C CA . GLU A 1 168 ? 11.409 5.862 -41.030 1.00 81.00 168 GLU A CA 1
ATOM 1269 C C . GLU A 1 168 ? 10.276 5.859 -39.990 1.00 81.00 168 GLU A C 1
ATOM 1271 O O . GLU A 1 168 ? 9.093 5.877 -40.345 1.00 81.00 168 GLU A O 1
ATOM 1276 N N . TYR A 1 169 ? 10.620 5.944 -38.701 1.00 78.62 169 TYR A N 1
ATOM 1277 C CA . TYR A 1 169 ? 9.646 6.070 -37.615 1.00 78.62 169 TYR A CA 1
ATOM 1278 C C . TYR A 1 169 ? 8.739 7.296 -37.787 1.00 78.62 169 TYR A C 1
ATOM 1280 O O . TYR A 1 169 ? 7.515 7.186 -37.676 1.00 78.62 169 TYR A O 1
ATOM 1288 N N . VAL A 1 170 ? 9.320 8.463 -38.090 1.00 77.19 170 VAL A N 1
ATOM 1289 C CA . VAL A 1 170 ? 8.562 9.706 -38.310 1.00 77.19 170 VAL A CA 1
ATOM 1290 C C . VAL A 1 170 ? 7.653 9.586 -39.534 1.00 77.19 170 VAL A C 1
ATOM 1292 O O . VAL A 1 170 ? 6.486 9.975 -39.45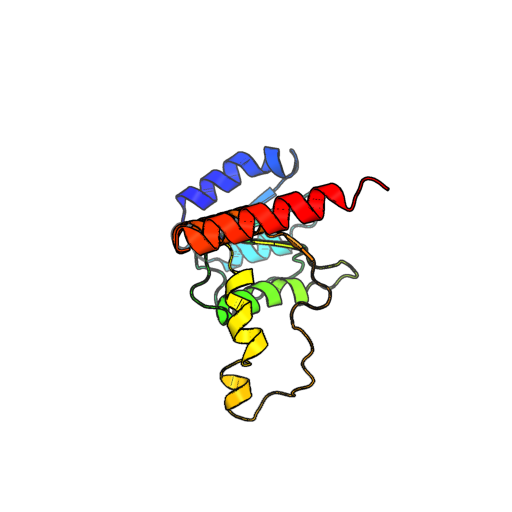7 1.00 77.19 170 VAL A O 1
ATOM 1295 N N . ILE A 1 171 ? 8.145 9.012 -40.636 1.00 80.69 171 ILE A N 1
ATOM 1296 C CA . ILE A 1 171 ? 7.358 8.795 -41.859 1.00 80.69 171 ILE A CA 1
ATOM 1297 C C . ILE A 1 171 ? 6.140 7.910 -41.569 1.00 80.69 171 ILE A C 1
ATOM 1299 O O . ILE A 1 171 ? 5.019 8.291 -41.916 1.00 80.69 171 ILE A O 1
ATOM 1303 N N . ARG A 1 172 ? 6.323 6.786 -40.866 1.00 80.75 172 ARG A N 1
ATOM 1304 C CA . ARG A 1 172 ? 5.223 5.891 -40.469 1.00 80.75 172 ARG A CA 1
ATOM 1305 C C . ARG A 1 172 ? 4.171 6.618 -39.627 1.00 80.75 172 ARG A C 1
ATOM 1307 O O . ARG A 1 172 ? 2.982 6.551 -39.930 1.00 80.75 172 ARG A O 1
ATOM 1314 N N . ARG A 1 173 ? 4.600 7.387 -38.621 1.00 74.62 173 ARG A N 1
ATOM 1315 C CA . ARG A 1 173 ? 3.704 8.114 -37.699 1.00 74.62 173 ARG A CA 1
ATOM 1316 C C . ARG A 1 173 ? 2.925 9.243 -38.382 1.00 74.62 173 ARG A C 1
ATOM 1318 O O . ARG A 1 173 ? 1.792 9.540 -37.998 1.00 74.62 173 ARG A O 1
ATOM 1325 N N . LEU A 1 174 ? 3.528 9.900 -39.373 1.00 74.00 174 LEU A N 1
ATOM 1326 C CA . LEU A 1 174 ? 2.854 10.900 -40.207 1.00 74.00 174 LEU A CA 1
ATOM 1327 C C . LEU A 1 174 ? 1.871 10.253 -41.196 1.00 74.00 174 LEU A C 1
ATOM 1329 O O . LEU A 1 174 ? 0.853 10.869 -41.514 1.00 74.00 174 LEU A O 1
ATOM 1333 N N . GLY A 1 175 ? 2.146 9.021 -41.636 1.00 73.69 175 GLY A N 1
ATOM 1334 C CA . GLY A 1 175 ? 1.236 8.198 -42.436 1.00 73.69 175 GLY A CA 1
ATOM 1335 C C . GLY A 1 175 ? -0.007 7.757 -41.660 1.00 73.69 175 GLY A C 1
ATOM 1336 O O . GLY A 1 175 ? -1.121 7.971 -42.129 1.00 73.69 175 GLY A O 1
ATOM 1337 N N . GLU A 1 176 ? 0.163 7.244 -40.438 1.00 71.12 176 GLU A N 1
ATOM 1338 C CA . GLU A 1 176 ? -0.941 6.822 -39.556 1.00 71.12 176 GLU A CA 1
ATOM 1339 C C . GLU A 1 176 ? -1.905 7.985 -39.246 1.00 71.12 176 GLU A C 1
ATOM 1341 O O . GLU A 1 176 ? -3.118 7.840 -39.356 1.00 71.12 176 GLU A O 1
ATOM 1346 N N . ARG A 1 177 ? -1.385 9.195 -38.988 1.00 56.72 177 ARG A N 1
ATOM 1347 C CA . ARG A 1 177 ? -2.216 10.397 -38.757 1.00 56.72 177 ARG A CA 1
ATOM 1348 C C . ARG A 1 177 ? -2.981 10.901 -39.984 1.00 56.72 177 ARG A C 1
ATOM 1350 O O . ARG A 1 177 ? -3.874 11.733 -39.833 1.00 56.72 177 ARG A O 1
ATOM 1357 N N . ARG A 1 178 ? -2.620 10.461 -41.192 1.00 57.41 178 ARG A N 1
ATOM 1358 C CA . ARG A 1 178 ? -3.355 10.782 -42.426 1.00 57.41 178 ARG A CA 1
ATOM 1359 C C . ARG A 1 178 ? -4.460 9.766 -42.736 1.00 57.41 178 ARG A C 1
ATOM 1361 O O . ARG A 1 178 ? -5.325 10.094 -43.539 1.00 57.41 178 ARG A O 1
ATOM 1368 N N . GLY A 1 179 ? -4.456 8.595 -42.091 1.00 54.16 179 GLY A N 1
ATOM 1369 C CA . GLY A 1 179 ? -5.497 7.569 -42.226 1.00 54.16 179 GLY A CA 1
ATOM 1370 C C . GLY A 1 179 ? -6.777 7.845 -41.426 1.00 54.16 179 GLY A C 1
ATOM 1371 O O . GLY A 1 179 ? -7.840 7.410 -41.843 1.00 54.16 179 GLY A O 1
ATOM 1372 N N . ASP A 1 180 ? -6.707 8.636 -40.350 1.00 51.25 180 ASP A N 1
ATOM 1373 C CA . ASP A 1 180 ? -7.847 8.958 -39.462 1.00 51.25 180 ASP A CA 1
ATOM 1374 C C . ASP A 1 180 ? -8.727 10.139 -39.946 1.00 51.25 180 ASP A C 1
ATOM 1376 O O . ASP A 1 180 ? -9.474 10.736 -39.168 1.00 51.25 180 ASP A O 1
ATOM 1380 N N . LYS A 1 181 ? -8.625 10.545 -41.221 1.00 46.09 181 LYS A N 1
ATOM 1381 C CA . LYS A 1 181 ? -9.383 11.684 -41.788 1.00 46.09 181 LYS A CA 1
ATOM 1382 C C . LYS A 1 181 ? -10.110 11.393 -43.111 1.00 46.09 181 LYS A C 1
ATOM 1384 O O . LYS A 1 181 ? -10.260 12.309 -43.921 1.00 46.09 181 LYS A O 1
ATOM 1389 N N . LEU A 1 182 ? -10.592 10.169 -43.323 1.00 37.16 182 LEU A N 1
ATOM 1390 C CA . LEU A 1 182 ? -11.549 9.853 -44.395 1.00 37.16 182 LEU A CA 1
ATOM 1391 C C . LEU A 1 182 ? -12.755 9.093 -43.846 1.00 37.16 182 LEU A C 1
ATOM 1393 O O . LEU A 1 182 ? -12.531 8.112 -43.107 1.00 37.16 182 LEU A O 1
#